Protein AF-0000000087425318 (afdb_homodimer)

Structure (mmCIF, N/CA/C/O backbone):
data_AF-0000000087425318-model_v1
#
loop_
_entity.id
_entity.type
_entity.pdbx_description
1 polymer 'Putative pterin-4-alpha-carbinolamine dehydratase'
#
loop_
_atom_site.group_PDB
_atom_site.id
_atom_site.type_symbol
_atom_site.label_atom_id
_atom_site.label_alt_id
_atom_site.label_comp_id
_atom_site.label_asym_id
_atom_site.label_entity_id
_atom_site.label_seq_id
_atom_site.pdbx_PDB_ins_code
_atom_site.Cartn_x
_atom_site.Cartn_y
_atom_site.Cartn_z
_atom_site.occupancy
_atom_site.B_iso_or_equiv
_atom_site.auth_seq_id
_atom_site.auth_comp_id
_atom_site.auth_asym_id
_atom_site.auth_atom_id
_atom_site.pdbx_PDB_model_num
ATOM 1 N N . MET A 1 1 ? -13.461 -24.688 -6.359 1 80.75 1 MET A N 1
ATOM 2 C CA . MET A 1 1 ? -12.664 -25.266 -5.273 1 80.75 1 MET A CA 1
ATOM 3 C C . MET A 1 1 ? -11.398 -24.453 -5.035 1 80.75 1 MET A C 1
ATOM 5 O O . MET A 1 1 ? -10.875 -23.828 -5.961 1 80.75 1 MET A O 1
ATOM 9 N N . ALA A 1 2 ? -10.836 -24.391 -3.779 1 88.94 2 ALA A N 1
ATOM 10 C CA . ALA A 1 2 ? -9.578 -23.703 -3.508 1 88.94 2 ALA A CA 1
ATOM 11 C C . ALA A 1 2 ? -8.406 -24.406 -4.188 1 88.94 2 ALA A C 1
ATOM 13 O O . ALA A 1 2 ? -8.375 -25.625 -4.273 1 88.94 2 ALA A O 1
ATOM 14 N N . PRO A 1 3 ? -7.441 -23.594 -4.715 1 95.69 3 PRO A N 1
ATOM 15 C CA . PRO A 1 3 ? -6.277 -24.219 -5.348 1 95.69 3 PRO A CA 1
ATOM 16 C C . PRO A 1 3 ? -5.457 -25.062 -4.375 1 95.69 3 PRO A C 1
ATOM 18 O O . PRO A 1 3 ? -5.465 -24.797 -3.17 1 95.69 3 PRO A O 1
ATOM 21 N N . GLU A 1 4 ? -4.801 -25.969 -4.855 1 97.25 4 GLU A N 1
ATOM 22 C CA . GLU A 1 4 ? -4.008 -26.891 -4.035 1 97.25 4 GLU A CA 1
ATOM 23 C C . GLU A 1 4 ? -2.729 -26.219 -3.543 1 97.25 4 GLU A C 1
ATOM 25 O O . GLU A 1 4 ? -2.08 -25.484 -4.285 1 97.25 4 GLU A O 1
ATOM 30 N N . LEU A 1 5 ? -2.369 -26.656 -2.328 1 98.44 5 LEU A N 1
ATOM 31 C CA . LEU A 1 5 ? -1.115 -26.188 -1.745 1 98.44 5 LEU A CA 1
ATOM 32 C C . LEU A 1 5 ? 0.079 -26.859 -2.422 1 98.44 5 LEU A C 1
ATOM 34 O O . LEU A 1 5 ? 0.033 -28.047 -2.742 1 98.44 5 LEU A O 1
ATOM 38 N N . LEU A 1 6 ? 1.022 -26.094 -2.588 1 98.5 6 LEU A N 1
ATOM 39 C CA . LEU A 1 6 ? 2.287 -26.641 -3.064 1 98.5 6 LEU A CA 1
ATOM 40 C C . LEU A 1 6 ? 3.059 -27.297 -1.927 1 98.5 6 LEU A C 1
ATOM 42 O O . LEU A 1 6 ? 2.949 -26.875 -0.772 1 98.5 6 LEU A O 1
ATOM 46 N N . SER A 1 7 ? 3.828 -28.281 -2.252 1 98.19 7 SER A N 1
ATOM 47 C CA . SER A 1 7 ? 4.758 -28.875 -1.291 1 98.19 7 SER A CA 1
ATOM 48 C C . SER A 1 7 ? 5.98 -27.984 -1.096 1 98.19 7 SER A C 1
ATOM 50 O O . SER A 1 7 ? 6.223 -27.062 -1.886 1 98.19 7 SER A O 1
ATOM 52 N N . GLU A 1 8 ? 6.676 -28.297 -0.006 1 97.94 8 GLU A N 1
ATOM 53 C CA . GLU A 1 8 ? 7.902 -27.547 0.238 1 97.94 8 GLU A CA 1
ATOM 54 C C . GLU A 1 8 ? 8.867 -27.672 -0.938 1 97.94 8 GLU A C 1
ATOM 56 O O . GLU A 1 8 ? 9.516 -26.688 -1.321 1 97.94 8 GLU A O 1
ATOM 61 N N . GLU A 1 9 ? 8.969 -28.797 -1.485 1 98.31 9 GLU A N 1
ATOM 62 C CA . GLU A 1 9 ? 9.852 -29.031 -2.629 1 98.31 9 GLU A CA 1
ATOM 63 C C . GLU A 1 9 ? 9.406 -28.219 -3.84 1 98.31 9 GLU A C 1
ATOM 65 O O . GLU A 1 9 ? 10.227 -27.609 -4.531 1 98.31 9 GLU A O 1
ATOM 70 N N . GLU A 1 10 ? 8.102 -28.219 -4.102 1 98.38 10 GLU A N 1
ATOM 71 C CA . GLU A 1 10 ? 7.547 -27.438 -5.211 1 98.38 10 GLU A CA 1
ATOM 72 C C . GLU A 1 10 ? 7.797 -25.953 -5.016 1 98.38 10 GLU A C 1
ATOM 74 O O . GLU A 1 10 ? 8.109 -25.234 -5.973 1 98.38 10 GLU A O 1
ATOM 79 N N . ILE A 1 11 ? 7.633 -25.469 -3.83 1 98.56 11 ILE A N 1
ATOM 80 C CA . ILE A 1 11 ? 7.848 -24.062 -3.506 1 98.56 11 ILE A CA 1
ATOM 81 C C . ILE A 1 11 ? 9.297 -23.688 -3.803 1 98.56 11 ILE A C 1
ATOM 83 O O . ILE A 1 11 ? 9.555 -22.672 -4.449 1 98.56 11 ILE A O 1
ATOM 87 N N . GLU A 1 12 ? 10.18 -24.5 -3.318 1 98 12 GLU A N 1
ATOM 88 C CA . GLU A 1 12 ? 11.602 -24.25 -3.535 1 98 12 GLU A CA 1
ATOM 89 C C . GLU A 1 12 ? 11.93 -24.188 -5.023 1 98 12 GLU A C 1
ATOM 91 O O . GLU A 1 12 ? 12.688 -23.328 -5.469 1 98 12 GLU A O 1
ATOM 96 N N . GLU A 1 13 ? 11.414 -25.078 -5.742 1 98.06 13 GLU A N 1
ATOM 97 C CA . GLU A 1 13 ? 11.641 -25.125 -7.184 1 98.06 13 GLU A CA 1
ATOM 98 C C . GLU A 1 13 ? 11.094 -23.875 -7.859 1 98.06 13 GLU A C 1
ATOM 100 O O . GLU A 1 13 ? 11.758 -23.266 -8.703 1 98.06 13 GLU A O 1
ATOM 105 N N . ARG A 1 14 ? 9.875 -23.484 -7.5 1 98.19 14 ARG A N 1
ATOM 106 C CA . ARG A 1 14 ? 9.227 -22.328 -8.117 1 98.19 14 ARG A CA 1
ATOM 107 C C . ARG A 1 14 ? 9.945 -21.031 -7.762 1 98.19 14 ARG A C 1
ATOM 109 O O . ARG A 1 14 ? 9.984 -20.094 -8.562 1 98.19 14 ARG A O 1
ATOM 116 N N . LEU A 1 15 ? 10.492 -21.016 -6.543 1 98.25 15 LEU A N 1
ATOM 117 C CA . LEU A 1 15 ? 11.211 -19.828 -6.094 1 98.25 15 LEU A CA 1
ATOM 118 C C . LEU A 1 15 ? 12.414 -19.531 -6.996 1 98.25 15 LEU A C 1
ATOM 120 O O . LEU A 1 15 ? 12.789 -18.375 -7.184 1 98.25 15 LEU A O 1
ATOM 124 N N . GLU A 1 16 ? 12.906 -20.547 -7.562 1 97.31 16 GLU A N 1
ATOM 125 C CA . GLU A 1 16 ? 14.055 -20.406 -8.453 1 97.31 16 GLU A CA 1
ATOM 126 C C . GLU A 1 16 ? 13.664 -19.734 -9.758 1 97.31 16 GLU A C 1
ATOM 128 O O . GLU A 1 16 ? 14.523 -19.219 -10.484 1 97.31 16 GLU A O 1
ATOM 133 N N . GLU A 1 17 ? 12.422 -19.688 -10.031 1 96.44 17 GLU A N 1
ATOM 134 C CA . GLU A 1 17 ? 11.93 -19.188 -11.312 1 96.44 17 GLU A CA 1
ATOM 135 C C . GLU A 1 17 ? 11.586 -17.703 -11.227 1 96.44 17 GLU A C 1
ATOM 137 O O . GLU A 1 17 ? 11.32 -17.062 -12.25 1 96.44 17 GLU A O 1
ATOM 142 N N . ILE A 1 18 ? 11.492 -17.156 -10.047 1 97 18 ILE A N 1
ATOM 143 C CA . ILE A 1 18 ? 11.133 -15.75 -9.867 1 97 18 ILE A CA 1
ATOM 144 C C . ILE A 1 18 ? 12.273 -15.016 -9.164 1 97 18 ILE A C 1
ATOM 146 O O . ILE A 1 18 ? 12.969 -15.594 -8.32 1 97 18 ILE A O 1
ATOM 150 N N . GLU A 1 19 ? 12.398 -13.789 -9.508 1 93 19 GLU A N 1
ATOM 151 C CA . GLU A 1 19 ? 13.562 -13.047 -9.039 1 93 19 GLU A CA 1
ATOM 152 C C . GLU A 1 19 ? 13.242 -12.234 -7.785 1 93 19 GLU A C 1
ATOM 154 O O . GLU A 1 19 ? 12.188 -11.594 -7.707 1 93 19 GLU A O 1
ATOM 159 N N . ASP A 1 20 ? 14.109 -12.32 -6.754 1 97.94 20 ASP A N 1
ATOM 160 C CA . ASP A 1 20 ? 14.18 -11.406 -5.617 1 97.94 20 ASP A CA 1
ATOM 161 C C . ASP A 1 20 ? 12.984 -11.602 -4.684 1 97.94 20 ASP A C 1
ATOM 163 O O . ASP A 1 20 ? 12.633 -10.695 -3.924 1 97.94 20 ASP A O 1
ATOM 167 N N . TRP A 1 21 ? 12.266 -12.695 -4.836 1 98.81 21 TRP A N 1
ATOM 168 C CA . TRP A 1 21 ? 11.234 -13.086 -3.877 1 98.81 21 TRP A CA 1
ATOM 169 C C . TRP A 1 21 ? 11.812 -14.008 -2.807 1 98.81 21 TRP A C 1
ATOM 171 O O . TRP A 1 21 ? 12.68 -14.836 -3.092 1 98.81 21 TRP A O 1
ATOM 181 N N . GLU A 1 22 ? 11.312 -13.891 -1.662 1 98.69 22 GLU A N 1
ATOM 182 C CA . GLU A 1 22 ? 11.719 -14.742 -0.546 1 98.69 22 GLU A CA 1
ATOM 183 C C . GLU A 1 22 ? 10.523 -15.453 0.067 1 98.69 22 GLU A C 1
ATOM 185 O O . GLU A 1 22 ? 9.445 -14.875 0.194 1 98.69 22 GLU A O 1
ATOM 190 N N . TRP A 1 23 ? 10.75 -16.688 0.453 1 98.75 23 TRP A N 1
ATOM 191 C CA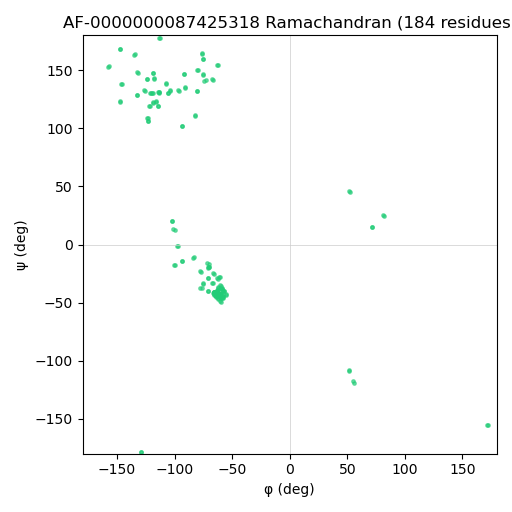 . TRP A 1 23 ? 9.734 -17.453 1.164 1 98.75 23 TRP A CA 1
ATOM 192 C C . TRP A 1 23 ? 9.734 -17.109 2.65 1 98.75 23 TRP A C 1
ATOM 194 O O . TRP A 1 23 ? 10.703 -17.406 3.361 1 98.75 23 TRP A O 1
ATOM 204 N N . VAL A 1 24 ? 8.742 -16.469 3.117 1 98.25 24 VAL A N 1
ATOM 205 C CA . VAL A 1 24 ? 8.586 -16.062 4.508 1 98.25 24 VAL A CA 1
ATOM 206 C C . VAL A 1 24 ? 7.289 -16.625 5.078 1 98.25 24 VAL A C 1
ATOM 208 O O . VAL A 1 24 ? 6.199 -16.203 4.691 1 98.25 24 VAL A O 1
ATOM 211 N N . ASP A 1 25 ? 7.395 -17.578 5.957 1 96.25 25 ASP A N 1
ATOM 212 C CA . ASP A 1 25 ? 6.227 -18.25 6.523 1 96.25 25 ASP A CA 1
ATOM 213 C C . ASP A 1 25 ? 5.336 -18.828 5.43 1 96.25 25 ASP A C 1
ATOM 215 O O . ASP A 1 25 ? 5.785 -19.656 4.633 1 96.25 25 ASP A O 1
ATOM 219 N N . ASP A 1 26 ? 4.102 -18.375 5.312 1 97.12 26 ASP A N 1
ATOM 220 C CA . ASP A 1 26 ? 3.168 -18.953 4.348 1 97.12 26 ASP A CA 1
ATOM 221 C C . ASP A 1 26 ? 3.029 -18.047 3.119 1 97.12 26 ASP A C 1
ATOM 223 O O . ASP A 1 26 ? 2.066 -18.172 2.359 1 97.12 26 ASP A O 1
ATOM 227 N N . SER A 1 27 ? 4 -17.156 2.893 1 98.88 27 SER A N 1
ATOM 228 C CA . SER A 1 27 ? 3.924 -16.219 1.776 1 98.88 27 SER A CA 1
ATOM 229 C C . SER A 1 27 ? 5.25 -16.141 1.027 1 98.88 27 SER A C 1
ATOM 231 O O . SER A 1 27 ? 6.27 -16.641 1.508 1 98.88 27 SER A O 1
ATOM 233 N N . ILE A 1 28 ? 5.18 -15.602 -0.138 1 98.94 28 ILE A N 1
ATOM 234 C CA . ILE A 1 28 ? 6.379 -15.07 -0.776 1 98.94 28 ILE A CA 1
ATOM 235 C C . ILE A 1 28 ? 6.328 -13.547 -0.773 1 98.94 28 ILE A C 1
ATOM 237 O O . ILE A 1 28 ? 5.262 -12.953 -0.947 1 98.94 28 ILE A O 1
ATOM 241 N N . GLU A 1 29 ? 7.488 -12.961 -0.497 1 98.94 29 GLU A N 1
ATOM 242 C CA . GLU A 1 29 ? 7.539 -11.516 -0.299 1 98.94 29 GLU A CA 1
ATOM 243 C C . GLU A 1 29 ? 8.68 -10.891 -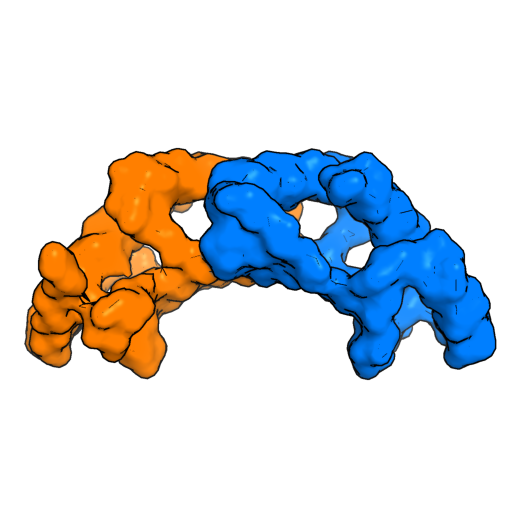1.093 1 98.94 29 GLU A C 1
ATOM 245 O O . GLU A 1 29 ? 9.711 -11.531 -1.324 1 98.94 29 GLU A O 1
ATOM 250 N N . ARG A 1 30 ? 8.508 -9.703 -1.529 1 98.88 30 ARG A N 1
ATOM 251 C CA . ARG A 1 30 ? 9.5 -8.938 -2.275 1 98.88 30 ARG A CA 1
ATOM 252 C C . ARG A 1 30 ? 9.406 -7.453 -1.953 1 98.88 30 ARG A C 1
ATOM 254 O O . ARG A 1 30 ? 8.305 -6.918 -1.799 1 98.88 30 ARG A O 1
ATOM 261 N N . SER A 1 31 ? 10.523 -6.84 -1.801 1 98.88 31 SER A N 1
ATOM 262 C CA . SER A 1 31 ? 10.617 -5.395 -1.619 1 98.88 31 SER A CA 1
ATOM 263 C C . SER A 1 31 ? 11.336 -4.734 -2.795 1 98.88 31 SER A C 1
ATOM 265 O O . SER A 1 31 ? 12.352 -5.238 -3.266 1 98.88 31 SER A O 1
ATOM 267 N N . ILE A 1 32 ? 10.773 -3.705 -3.324 1 98.81 32 ILE A N 1
ATOM 268 C CA . ILE A 1 32 ? 11.336 -2.996 -4.469 1 98.81 32 ILE A CA 1
ATOM 269 C C . ILE A 1 32 ? 11.469 -1.51 -4.141 1 98.81 32 ILE A C 1
ATOM 271 O O . ILE A 1 32 ? 10.531 -0.901 -3.613 1 98.81 32 ILE A O 1
ATOM 275 N N . GLU A 1 33 ? 12.609 -0.924 -4.43 1 98.81 33 GLU A N 1
ATOM 276 C CA . GLU A 1 33 ? 12.852 0.507 -4.281 1 98.81 33 GLU A CA 1
ATOM 277 C C . GLU A 1 33 ? 12.828 1.213 -5.633 1 98.81 33 GLU A C 1
ATOM 279 O O . GLU A 1 33 ? 13.469 0.761 -6.586 1 98.81 33 GLU A O 1
ATOM 284 N N . PHE A 1 34 ? 12.094 2.338 -5.68 1 98.88 34 PHE A N 1
ATOM 285 C CA . PHE A 1 34 ? 11.953 3.105 -6.91 1 98.88 34 PHE A CA 1
ATOM 286 C C . PHE A 1 34 ? 12.633 4.465 -6.781 1 98.88 34 PHE A C 1
ATOM 288 O O . PHE A 1 34 ? 13.211 4.781 -5.738 1 98.88 34 PHE A O 1
ATOM 295 N N . GLU A 1 35 ? 12.617 5.211 -7.805 1 98.56 35 GLU A N 1
ATOM 296 C CA . GLU A 1 35 ? 13.305 6.504 -7.824 1 98.56 35 GLU A CA 1
ATOM 297 C C . GLU A 1 35 ? 12.531 7.547 -7.027 1 98.56 35 GLU A C 1
ATOM 299 O O . GLU A 1 35 ? 13.125 8.453 -6.441 1 98.56 35 GLU A O 1
ATOM 304 N N . SER A 1 36 ? 11.172 7.398 -7.074 1 98.69 36 SER A N 1
ATOM 305 C CA . SER A 1 36 ? 10.328 8.383 -6.414 1 98.69 36 SER A CA 1
ATOM 306 C C . SER A 1 36 ? 9.047 7.746 -5.875 1 98.69 36 SER A C 1
ATOM 308 O O . SER A 1 36 ? 8.742 6.598 -6.199 1 98.69 36 SER A O 1
ATOM 310 N N . PHE A 1 37 ? 8.391 8.531 -5.078 1 98.81 37 PHE A N 1
ATOM 311 C CA . PHE A 1 37 ? 7.09 8.109 -4.574 1 98.81 37 PHE A CA 1
ATOM 312 C C . PHE A 1 37 ? 6.129 7.828 -5.727 1 98.81 37 PHE A C 1
ATOM 314 O O . PHE A 1 37 ? 5.461 6.793 -5.746 1 98.81 37 PHE A O 1
ATOM 321 N N . MET A 1 38 ? 6.094 8.703 -6.691 1 98.81 38 MET A N 1
ATOM 322 C CA . MET A 1 38 ? 5.137 8.555 -7.781 1 98.81 38 MET A CA 1
ATOM 323 C C . MET A 1 38 ? 5.516 7.379 -8.68 1 98.81 38 MET A C 1
ATOM 325 O O . MET A 1 38 ? 4.641 6.711 -9.234 1 98.81 38 MET A O 1
ATOM 329 N N . ASP A 1 39 ? 6.793 7.055 -8.781 1 98.81 39 ASP A N 1
ATOM 330 C CA . ASP A 1 39 ? 7.195 5.859 -9.508 1 98.81 39 ASP A CA 1
ATOM 331 C C . ASP A 1 39 ? 6.695 4.594 -8.812 1 98.81 39 ASP A C 1
ATOM 333 O O . ASP A 1 39 ? 6.312 3.627 -9.469 1 98.81 39 ASP A O 1
ATOM 337 N N . ALA A 1 40 ? 6.785 4.574 -7.488 1 98.88 40 ALA A N 1
ATOM 338 C CA . ALA A 1 40 ? 6.258 3.447 -6.723 1 98.88 40 ALA A CA 1
ATOM 339 C C . ALA A 1 40 ? 4.754 3.293 -6.941 1 98.88 40 ALA A C 1
ATOM 341 O O . ALA A 1 40 ? 4.266 2.184 -7.164 1 98.88 40 ALA A O 1
ATOM 342 N N . ILE A 1 41 ? 4.051 4.445 -6.938 1 98.94 41 ILE A N 1
ATOM 343 C CA . ILE A 1 41 ? 2.605 4.434 -7.141 1 98.94 41 ILE A CA 1
ATOM 344 C C . ILE A 1 41 ? 2.285 3.926 -8.547 1 98.94 41 ILE A C 1
ATOM 346 O O . ILE A 1 41 ? 1.353 3.139 -8.734 1 98.94 41 ILE A O 1
ATOM 350 N N . ASP A 1 42 ? 3.051 4.348 -9.5 1 98.81 42 ASP A N 1
ATOM 351 C CA . ASP A 1 42 ? 2.854 3.885 -10.867 1 98.81 42 ASP A CA 1
ATOM 352 C C . ASP A 1 42 ? 3.037 2.371 -10.969 1 98.81 42 ASP A C 1
ATOM 354 O O . ASP A 1 42 ? 2.289 1.695 -11.68 1 98.81 42 ASP A O 1
ATOM 358 N N . PHE A 1 43 ? 4.035 1.863 -10.305 1 98.88 43 PHE A N 1
ATOM 359 C CA . PHE A 1 43 ? 4.27 0.425 -10.266 1 98.88 43 PHE A CA 1
ATOM 360 C C . PHE A 1 43 ? 3.074 -0.302 -9.664 1 98.88 43 PHE A C 1
ATOM 362 O O . PHE A 1 43 ? 2.613 -1.307 -10.211 1 98.88 43 PHE A O 1
ATOM 369 N N . ILE A 1 44 ? 2.564 0.214 -8.547 1 98.94 44 ILE A N 1
ATOM 370 C CA . ILE A 1 44 ? 1.419 -0.393 -7.883 1 98.94 44 ILE A CA 1
ATOM 371 C C . ILE A 1 44 ? 0.233 -0.449 -8.844 1 98.94 44 ILE A C 1
ATOM 373 O O . ILE A 1 44 ? -0.457 -1.468 -8.93 1 98.94 44 ILE A O 1
ATOM 377 N N . ASN A 1 45 ? 0.048 0.614 -9.633 1 98.75 45 ASN A N 1
ATOM 378 C CA . ASN A 1 45 ? -1.029 0.639 -10.609 1 98.75 45 ASN A CA 1
ATOM 379 C C . ASN A 1 45 ? -0.856 -0.456 -11.664 1 98.75 45 ASN A C 1
ATOM 381 O O . ASN A 1 45 ? -1.822 -1.126 -12.031 1 98.75 45 ASN A O 1
ATOM 385 N N . ARG A 1 46 ? 0.331 -0.581 -12.117 1 98.69 46 ARG A N 1
ATOM 386 C CA . ARG A 1 46 ? 0.58 -1.569 -13.164 1 98.69 46 ARG A CA 1
ATOM 387 C C . ARG A 1 46 ? 0.36 -2.984 -12.641 1 98.69 46 ARG A C 1
ATOM 389 O O . ARG A 1 46 ? -0.273 -3.807 -13.305 1 98.69 46 ARG A O 1
ATOM 396 N N . ILE A 1 47 ? 0.806 -3.254 -11.414 1 98.81 47 ILE A N 1
ATOM 397 C CA . ILE A 1 47 ? 0.675 -4.629 -10.945 1 98.81 47 ILE A CA 1
ATOM 398 C C . ILE A 1 47 ? -0.766 -4.898 -10.523 1 98.81 47 ILE A C 1
ATOM 400 O O . ILE A 1 47 ? -1.2 -6.051 -10.469 1 98.81 47 ILE A O 1
ATOM 404 N N . ALA A 1 48 ? -1.5 -3.859 -10.172 1 98.81 48 ALA A N 1
ATOM 405 C CA . ALA A 1 48 ? -2.91 -4.016 -9.828 1 98.81 48 ALA A CA 1
ATOM 406 C C . ALA A 1 48 ? -3.695 -4.625 -10.984 1 98.81 48 ALA A C 1
ATOM 408 O O . ALA A 1 48 ? -4.594 -5.445 -10.773 1 98.81 48 ALA A O 1
ATOM 409 N N . ASN A 1 49 ? -3.348 -4.238 -12.164 1 98.12 49 ASN A N 1
ATOM 410 C CA . ASN A 1 49 ? -3.998 -4.793 -13.344 1 98.12 49 ASN A CA 1
ATOM 411 C C . ASN A 1 49 ? -3.727 -6.289 -13.484 1 98.12 49 ASN A C 1
ATOM 413 O O . ASN A 1 49 ? -4.633 -7.062 -13.797 1 98.12 49 ASN A O 1
ATOM 417 N N . HIS A 1 50 ? -2.539 -6.684 -13.273 1 98.62 50 HIS A N 1
ATOM 418 C CA . HIS A 1 50 ? -2.197 -8.102 -13.305 1 98.62 50 HIS A CA 1
ATOM 419 C C . HIS A 1 50 ? -2.945 -8.875 -12.219 1 98.62 50 HIS A C 1
ATOM 421 O O . HIS A 1 50 ? -3.436 -9.977 -12.461 1 98.62 50 HIS A O 1
ATOM 427 N N . ALA A 1 51 ? -2.988 -8.281 -11.031 1 98.81 51 ALA A N 1
ATOM 428 C CA . ALA A 1 51 ? -3.66 -8.906 -9.898 1 98.81 51 ALA A CA 1
ATOM 429 C C . ALA A 1 51 ? -5.141 -9.133 -10.195 1 98.81 51 ALA A C 1
ATOM 431 O O . ALA A 1 51 ? -5.672 -10.219 -9.938 1 98.81 51 ALA A O 1
ATOM 432 N N . GLU A 1 52 ? -5.754 -8.086 -10.766 1 98.31 52 GLU A N 1
ATOM 433 C CA . GLU A 1 52 ? -7.172 -8.164 -11.102 1 98.31 52 GLU A CA 1
ATOM 434 C C . GLU A 1 52 ? -7.434 -9.219 -12.164 1 98.31 52 GLU A C 1
ATOM 436 O O . GLU A 1 52 ? -8.359 -10.023 -12.039 1 98.31 52 GLU A O 1
ATOM 441 N N . GLU A 1 53 ? -6.609 -9.211 -13.141 1 97.69 53 GLU A N 1
ATOM 442 C CA . GLU A 1 53 ? -6.754 -10.18 -14.219 1 97.69 53 GLU A CA 1
ATOM 443 C C . GLU A 1 53 ? -6.594 -11.609 -13.711 1 97.69 53 GLU A C 1
ATOM 445 O O . GLU A 1 53 ? -7.289 -12.523 -14.164 1 97.69 53 GLU A O 1
ATOM 450 N N . ALA A 1 54 ? -5.738 -11.797 -12.797 1 97.69 54 ALA A N 1
ATOM 451 C CA . ALA A 1 54 ? -5.441 -13.117 -12.25 1 97.69 54 ALA A CA 1
ATOM 452 C C . ALA A 1 54 ? -6.438 -13.5 -11.164 1 97.69 54 ALA A C 1
ATOM 454 O O . ALA A 1 54 ? -6.445 -14.641 -10.695 1 97.69 54 ALA A O 1
ATOM 455 N N . ASP A 1 55 ? -7.227 -12.523 -10.742 1 97.38 55 ASP A N 1
ATOM 456 C CA . ASP A 1 55 ? -8.094 -12.68 -9.578 1 97.38 55 ASP A CA 1
ATOM 457 C C . ASP A 1 55 ? -7.316 -13.203 -8.375 1 97.38 55 ASP A C 1
ATOM 459 O O . ASP A 1 55 ? -7.711 -14.195 -7.754 1 97.38 55 ASP A O 1
ATOM 463 N N . HIS A 1 56 ? -6.25 -12.672 -8.125 1 98.56 56 HIS A N 1
ATOM 464 C CA . HIS A 1 56 ? -5.316 -12.898 -7.027 1 98.56 56 HIS A CA 1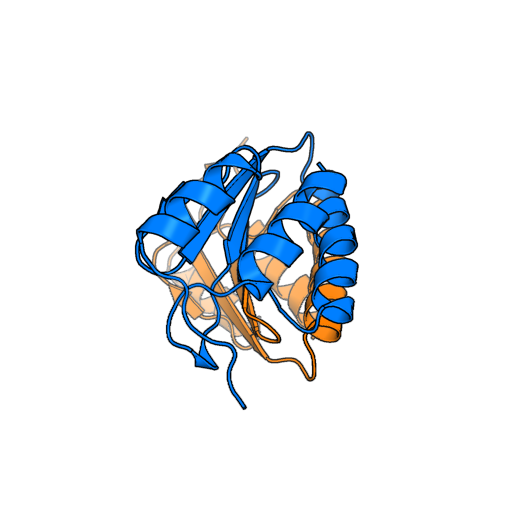
ATOM 465 C C . HIS A 1 56 ? -4.59 -11.617 -6.641 1 98.56 56 HIS A C 1
ATOM 467 O O . HIS A 1 56 ? -3.98 -10.961 -7.492 1 98.56 56 HIS A O 1
ATOM 473 N N . HIS A 1 57 ? -4.734 -11.258 -5.387 1 98.75 57 HIS A N 1
ATOM 474 C CA . HIS A 1 57 ? -4.34 -9.906 -5.008 1 98.75 57 HIS A CA 1
ATOM 475 C C . HIS A 1 57 ? -3.248 -9.93 -3.939 1 98.75 57 HIS A C 1
ATOM 477 O O . HIS A 1 57 ? -3.389 -10.602 -2.92 1 98.75 57 HIS A O 1
ATOM 483 N N . PRO A 1 58 ? -2.221 -9.195 -4.176 1 98.88 58 PRO A N 1
ATOM 484 C CA . PRO A 1 58 ? -1.156 -9.094 -3.174 1 98.88 58 PRO A CA 1
ATOM 485 C C . PRO A 1 58 ? -1.542 -8.211 -1.99 1 98.88 58 PRO A C 1
ATOM 487 O O . PRO A 1 58 ? -2.508 -7.449 -2.074 1 98.88 58 PRO A O 1
ATOM 490 N N . GLU A 1 59 ? -0.874 -8.375 -0.876 1 98.81 59 GLU A N 1
ATOM 491 C CA . GLU A 1 59 ? -0.752 -7.301 0.108 1 98.81 59 GLU A CA 1
ATOM 492 C C . GLU A 1 59 ? 0.336 -6.309 -0.29 1 98.81 59 GLU A C 1
ATOM 494 O O . GLU A 1 59 ? 1.434 -6.707 -0.687 1 98.81 59 GLU A O 1
ATOM 499 N N . ILE A 1 60 ? 0.036 -5.055 -0.237 1 98.94 60 ILE A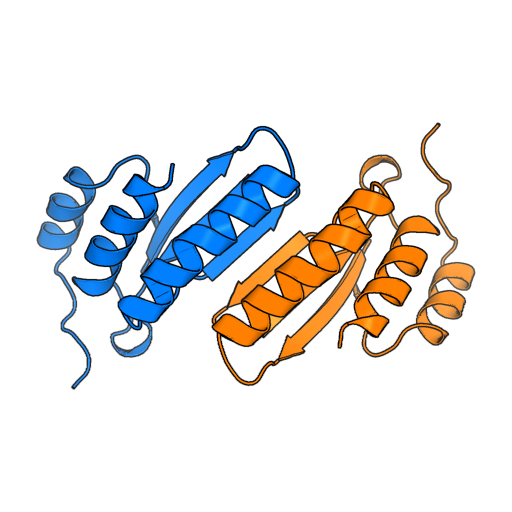 N 1
ATOM 500 C CA . ILE A 1 60 ? 0.943 -4.016 -0.709 1 98.94 60 ILE A CA 1
ATOM 501 C C . ILE A 1 60 ? 1.254 -3.047 0.429 1 98.94 60 ILE A C 1
ATOM 503 O O . ILE A 1 60 ? 0.343 -2.467 1.025 1 98.94 60 ILE A O 1
ATOM 507 N N . PHE A 1 61 ? 2.459 -2.934 0.788 1 98.94 61 PHE A N 1
ATOM 508 C CA . PHE A 1 61 ? 2.924 -1.937 1.746 1 98.94 61 PHE A CA 1
ATOM 509 C C . PHE A 1 61 ? 3.863 -0.94 1.077 1 98.94 61 PHE A C 1
ATOM 511 O O . PHE A 1 61 ? 4.883 -1.329 0.503 1 98.94 61 PHE A O 1
ATOM 518 N N . ASN A 1 62 ? 3.438 0.277 1.107 1 98.94 62 ASN A N 1
ATOM 519 C CA . ASN A 1 62 ? 4.199 1.33 0.443 1 98.94 62 ASN A CA 1
ATOM 520 C C . ASN A 1 62 ? 4.66 2.396 1.432 1 98.94 62 ASN A C 1
ATOM 522 O O . ASN A 1 62 ? 3.844 2.977 2.152 1 98.94 62 ASN A O 1
ATOM 526 N N . VAL A 1 63 ? 5.949 2.637 1.528 1 98.56 63 VAL A N 1
ATOM 527 C CA . VAL A 1 63 ? 6.57 3.736 2.26 1 98.56 63 VAL A CA 1
ATOM 528 C C . VAL A 1 63 ? 7.445 4.555 1.314 1 98.56 63 VAL A C 1
ATOM 530 O O . VAL A 1 63 ? 8.531 4.113 0.927 1 98.56 63 VAL A O 1
ATOM 533 N N . TYR A 1 64 ? 6.961 5.676 1 1 97.94 64 TYR A N 1
ATOM 534 C CA . TYR A 1 64 ? 7.598 6.566 0.036 1 97.94 64 TYR A CA 1
ATOM 535 C C . TYR A 1 64 ? 7.914 5.828 -1.26 1 97.94 64 TYR A C 1
ATOM 537 O O . TYR A 1 64 ? 7.008 5.453 -2.006 1 97.94 64 TYR A O 1
ATOM 545 N N . ASN A 1 65 ? 9.172 5.578 -1.514 1 98.81 65 ASN A N 1
ATOM 546 C CA . ASN A 1 65 ? 9.523 5.023 -2.818 1 98.81 65 ASN A CA 1
ATOM 547 C C . ASN A 1 65 ? 9.742 3.516 -2.744 1 98.81 65 ASN A C 1
ATOM 549 O O . ASN A 1 65 ? 10.32 2.924 -3.66 1 98.81 65 ASN A O 1
ATOM 553 N N . THR A 1 66 ? 9.328 2.891 -1.601 1 98.94 66 THR A N 1
ATOM 554 C CA . THR A 1 66 ? 9.523 1.457 -1.417 1 98.94 66 THR A CA 1
ATOM 555 C C . THR A 1 66 ? 8.18 0.728 -1.381 1 98.94 66 THR A C 1
ATOM 557 O O . THR A 1 66 ? 7.254 1.161 -0.697 1 98.94 66 THR A O 1
ATOM 560 N N . VAL A 1 67 ? 8.094 -0.358 -2.18 1 98.94 67 VAL A N 1
ATOM 561 C CA . VAL A 1 67 ? 6.902 -1.205 -2.193 1 98.94 67 VAL A CA 1
ATOM 562 C C . VAL A 1 67 ? 7.262 -2.607 -1.708 1 98.94 67 VAL A C 1
ATOM 564 O O . VAL A 1 67 ? 8.18 -3.238 -2.24 1 98.94 67 VAL A O 1
ATOM 567 N N . GLU A 1 68 ? 6.605 -3.027 -0.709 1 98.94 68 GLU A N 1
ATOM 568 C CA . GLU A 1 68 ? 6.699 -4.402 -0.232 1 98.94 68 GLU A CA 1
ATOM 569 C C . GLU A 1 68 ? 5.453 -5.203 -0.6 1 98.94 68 GLU A C 1
ATOM 571 O O . GLU A 1 68 ? 4.328 -4.746 -0.381 1 98.94 68 GLU A O 1
ATOM 576 N N . LEU A 1 69 ? 5.703 -6.359 -1.162 1 98.94 69 LEU A N 1
ATOM 577 C CA . LEU A 1 69 ? 4.617 -7.215 -1.62 1 98.94 69 LEU A CA 1
ATOM 578 C C . LEU A 1 69 ? 4.625 -8.547 -0.877 1 98.94 69 LEU A C 1
ATOM 580 O O . LEU A 1 69 ? 5.691 -9.102 -0.593 1 98.94 69 LEU A O 1
ATOM 584 N N . SER A 1 70 ? 3.48 -9.031 -0.601 1 98.94 70 SER A N 1
ATOM 585 C CA . SER A 1 70 ? 3.293 -10.375 -0.066 1 98.94 70 SER A CA 1
ATOM 586 C C . SER A 1 70 ? 2.197 -11.117 -0.821 1 98.94 70 SER A C 1
ATOM 588 O O . SER A 1 70 ? 1.125 -10.57 -1.077 1 98.94 70 SER A O 1
ATOM 590 N N . LEU A 1 71 ? 2.539 -12.32 -1.271 1 98.88 71 LEU A N 1
ATOM 591 C CA . LEU A 1 71 ? 1.588 -13.172 -1.979 1 98.88 71 LEU A CA 1
ATOM 592 C C . LEU A 1 71 ? 1.37 -14.484 -1.231 1 98.88 71 LEU A C 1
ATOM 594 O O . LEU A 1 71 ? 2.332 -15.133 -0.815 1 98.88 71 LEU A O 1
ATOM 598 N N . THR A 1 72 ? 0.214 -14.836 -1.024 1 98.81 72 THR A N 1
ATOM 599 C CA . THR A 1 72 ? -0.25 -16.109 -0.477 1 98.81 72 THR A CA 1
ATOM 600 C C . THR A 1 72 ? -1.695 -16.375 -0.886 1 98.81 72 THR A C 1
ATOM 602 O O . THR A 1 72 ? -2.436 -15.445 -1.217 1 98.81 72 THR A O 1
ATOM 605 N N . THR A 1 73 ? -2.109 -17.594 -0.963 1 98.31 73 THR A N 1
ATOM 606 C CA . THR A 1 73 ? -3.504 -17.953 -1.215 1 98.31 73 THR A CA 1
ATOM 607 C C . THR A 1 73 ? -4.246 -18.172 0.098 1 98.31 73 THR A C 1
ATOM 609 O O . THR A 1 73 ? -4.203 -19.281 0.659 1 98.31 73 THR A O 1
ATOM 612 N N . HIS A 1 74 ? -5.004 -17.219 0.504 1 95.56 74 HIS A N 1
ATOM 613 C CA . HIS A 1 74 ? -5.633 -17.219 1.819 1 95.56 74 HIS A CA 1
ATOM 614 C C . HIS A 1 74 ? -6.602 -18.391 1.962 1 95.56 74 HIS A C 1
ATOM 616 O O . HIS A 1 74 ? -6.629 -19.062 2.998 1 95.56 74 HIS A O 1
ATOM 622 N N . ASP A 1 75 ? -7.309 -18.656 0.855 1 95 75 ASP A N 1
ATOM 623 C CA . ASP A 1 75 ? -8.352 -19.672 0.93 1 95 75 ASP A CA 1
ATOM 624 C C . ASP A 1 75 ? -7.746 -21.078 1.061 1 95 75 ASP A C 1
ATOM 626 O O . ASP A 1 75 ? -8.43 -22.016 1.462 1 95 75 ASP A O 1
ATOM 630 N N . SER A 1 76 ? -6.484 -21.219 0.697 1 97.25 76 SER A N 1
ATOM 631 C CA . SER A 1 76 ? -5.805 -22.5 0.798 1 97.25 76 SER A CA 1
ATOM 632 C C . SER A 1 76 ? -4.926 -22.562 2.043 1 97.25 76 SER A C 1
ATOM 634 O O . SER A 1 76 ? -4.484 -23.641 2.441 1 97.25 76 SER A O 1
ATOM 636 N N . GLY A 1 77 ? -4.633 -21.391 2.609 1 96.69 77 GLY A N 1
ATOM 637 C CA . GLY A 1 77 ? -3.826 -21.328 3.818 1 96.69 77 GLY A CA 1
ATOM 638 C C . GLY A 1 77 ? -2.336 -21.422 3.547 1 96.69 77 GLY A C 1
ATO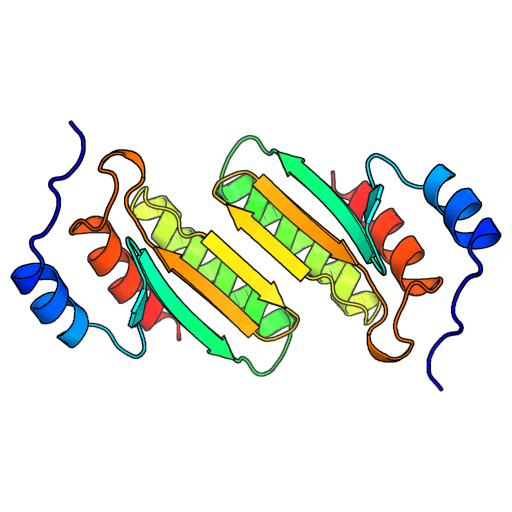M 639 O O . GLY A 1 77 ? -1.581 -21.938 4.375 1 96.69 77 GLY A O 1
ATOM 640 N N . GLY A 1 78 ? -1.939 -21.031 2.32 1 98.31 78 GLY A N 1
ATOM 641 C CA . GLY A 1 78 ? -0.535 -21.109 1.95 1 98.31 78 GLY A CA 1
ATOM 642 C C . GLY A 1 78 ? -0.29 -20.812 0.481 1 98.31 78 GLY A C 1
ATOM 643 O O . GLY A 1 78 ? -1.051 -20.078 -0.147 1 98.31 78 GLY A O 1
ATOM 644 N N . LEU A 1 79 ? 0.809 -21.359 0.017 1 98.81 79 LEU A N 1
ATOM 645 C CA . LEU A 1 79 ? 1.25 -21.016 -1.33 1 98.81 79 LEU A CA 1
ATOM 646 C C . LEU A 1 79 ? 0.676 -21.984 -2.355 1 98.81 79 LEU A C 1
ATOM 648 O O . LEU A 1 79 ? 0.683 -23.203 -2.139 1 98.81 79 LEU A O 1
ATOM 652 N N . THR A 1 80 ? 0.184 -21.484 -3.434 1 98.69 80 THR A N 1
ATOM 653 C CA . THR A 1 80 ? -0.299 -22.219 -4.594 1 98.69 80 THR A CA 1
ATOM 654 C C . THR A 1 80 ? 0.33 -21.688 -5.879 1 98.69 80 THR A C 1
ATOM 656 O O . THR A 1 80 ? 1.126 -20.75 -5.84 1 98.69 80 THR A O 1
ATOM 659 N N . HIS A 1 81 ? -0.067 -22.281 -7 1 98.25 81 HIS A N 1
ATOM 660 C CA . HIS A 1 81 ? 0.48 -21.844 -8.273 1 98.25 81 HIS A CA 1
ATOM 661 C C . HIS A 1 81 ? 0.108 -20.391 -8.555 1 98.25 81 HIS A C 1
ATOM 663 O O . HIS A 1 81 ? 0.863 -19.656 -9.211 1 98.25 81 HIS A O 1
ATOM 669 N N . LYS A 1 82 ? -1.016 -19.906 -8.047 1 98.56 82 LYS A N 1
ATOM 670 C CA . LYS A 1 82 ? -1.476 -18.547 -8.289 1 98.56 82 LYS A CA 1
ATOM 671 C C . LYS A 1 82 ? -0.458 -17.516 -7.781 1 98.56 82 LYS A C 1
ATOM 673 O O . LYS A 1 82 ? -0.27 -16.469 -8.391 1 98.56 82 LYS A O 1
ATOM 678 N N . ASP A 1 83 ? 0.155 -17.812 -6.691 1 98.81 83 ASP A N 1
ATOM 679 C CA . ASP A 1 83 ? 1.107 -16.891 -6.07 1 98.81 83 ASP A CA 1
ATOM 680 C C . ASP A 1 83 ? 2.344 -16.719 -6.945 1 98.81 83 ASP A C 1
ATOM 682 O O . ASP A 1 83 ? 2.779 -15.586 -7.184 1 98.81 83 ASP A O 1
ATOM 686 N N . PHE A 1 84 ? 2.797 -17.781 -7.473 1 98.81 84 PHE A N 1
ATOM 687 C CA . PHE A 1 84 ? 3.998 -17.719 -8.297 1 98.81 84 PHE A CA 1
ATOM 688 C C . PHE A 1 84 ? 3.68 -17.172 -9.68 1 98.81 84 PHE A C 1
ATOM 690 O O . PHE A 1 84 ? 4.492 -16.453 -10.266 1 98.81 84 PHE A O 1
ATOM 697 N N . ASP A 1 85 ? 2.508 -17.562 -10.172 1 98.5 85 ASP A N 1
ATOM 698 C CA . ASP A 1 85 ? 2.096 -17 -11.453 1 98.5 85 ASP A C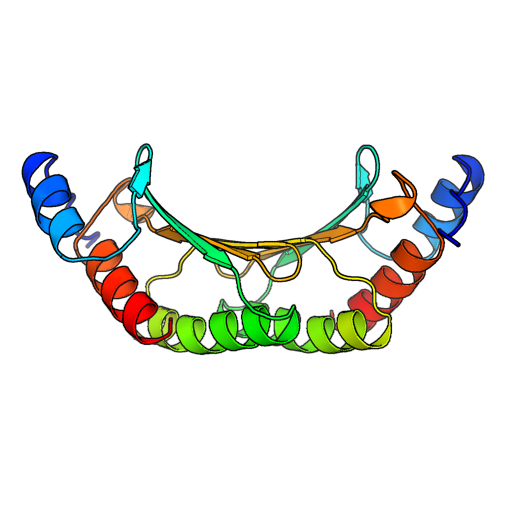A 1
ATOM 699 C C . ASP A 1 85 ? 1.998 -15.477 -11.383 1 98.5 85 ASP A C 1
ATOM 701 O O . ASP A 1 85 ? 2.475 -14.773 -12.273 1 98.5 85 ASP A O 1
ATOM 705 N N . LEU A 1 86 ? 1.43 -14.953 -10.305 1 98.75 86 LEU A N 1
ATOM 706 C CA . LEU A 1 86 ? 1.312 -13.508 -10.164 1 98.75 86 LEU A CA 1
ATOM 707 C C . LEU A 1 86 ? 2.678 -12.875 -9.914 1 98.75 86 LEU A C 1
ATOM 709 O O . LEU A 1 86 ? 2.973 -11.797 -10.445 1 98.75 86 LEU A O 1
ATOM 713 N N . ALA A 1 87 ? 3.484 -13.5 -9.133 1 98.88 87 ALA A N 1
ATOM 714 C CA . ALA A 1 87 ? 4.836 -13 -8.883 1 98.88 87 ALA A CA 1
ATOM 715 C C . ALA A 1 87 ? 5.602 -12.805 -10.188 1 98.88 87 ALA A C 1
ATOM 717 O O . ALA A 1 87 ? 6.289 -11.797 -10.367 1 98.88 87 ALA A O 1
ATOM 718 N N . ALA A 1 88 ? 5.449 -13.797 -11.062 1 98.56 88 ALA A N 1
ATOM 719 C CA . ALA A 1 88 ? 6.129 -13.711 -12.352 1 98.56 88 ALA A CA 1
ATOM 720 C C . ALA A 1 88 ? 5.625 -12.516 -13.164 1 98.56 88 ALA A C 1
ATOM 722 O O . ALA A 1 88 ? 6.41 -11.828 -13.82 1 98.56 88 ALA A O 1
ATOM 723 N N . LYS A 1 89 ? 4.379 -12.281 -13.125 1 98.25 89 LYS A N 1
ATOM 724 C CA . LYS A 1 89 ? 3.805 -11.133 -13.82 1 98.25 89 LYS A CA 1
ATOM 725 C C . LYS A 1 89 ? 4.285 -9.82 -13.203 1 98.25 89 LYS A C 1
ATOM 727 O O . LYS A 1 89 ? 4.559 -8.859 -13.922 1 98.25 89 LYS A O 1
ATOM 732 N N . ILE A 1 90 ? 4.332 -9.781 -11.859 1 98.62 90 ILE A N 1
ATOM 733 C CA . ILE A 1 90 ? 4.809 -8.594 -11.156 1 98.62 90 ILE A CA 1
ATOM 734 C C . ILE A 1 90 ? 6.258 -8.305 -11.555 1 98.62 90 ILE A C 1
ATOM 736 O O . ILE A 1 90 ? 6.629 -7.152 -11.773 1 98.62 90 ILE A O 1
ATOM 740 N N . ASP A 1 91 ? 7.012 -9.32 -11.789 1 98.12 91 ASP A N 1
ATOM 741 C CA . ASP A 1 91 ? 8.422 -9.164 -12.141 1 98.12 91 ASP A CA 1
ATOM 742 C C . ASP A 1 91 ? 8.578 -8.5 -13.5 1 98.12 91 ASP A C 1
ATOM 744 O O . ASP A 1 91 ? 9.586 -7.836 -13.766 1 98.12 91 ASP A O 1
ATOM 748 N N . LEU A 1 92 ? 7.602 -8.609 -14.352 1 96.75 92 LEU A N 1
ATOM 749 C CA . LEU A 1 92 ? 7.645 -7.992 -15.672 1 96.75 92 LEU A CA 1
ATOM 750 C C . LEU A 1 92 ? 7.543 -6.473 -15.562 1 96.75 92 LEU A C 1
ATOM 752 O O . LEU A 1 92 ? 7.855 -5.758 -16.516 1 96.75 92 LEU A O 1
ATOM 756 N N . GLU A 1 93 ? 7.051 -6.027 -14.445 1 97.69 93 GLU A N 1
ATOM 757 C CA . GLU A 1 93 ? 6.781 -4.602 -14.289 1 97.69 93 GLU A CA 1
ATOM 758 C C . GLU A 1 93 ? 7.922 -3.896 -13.562 1 97.69 93 GLU A C 1
ATOM 760 O O . GLU A 1 93 ? 7.844 -2.697 -13.281 1 97.69 93 GLU A O 1
ATOM 765 N N . VAL A 1 94 ? 8.977 -4.621 -13.148 1 95.69 94 VAL A N 1
ATOM 766 C CA . VAL A 1 94 ? 10.102 -4.043 -12.422 1 95.69 94 VAL A CA 1
ATOM 767 C C . VAL A 1 94 ? 11.219 -3.678 -13.398 1 95.69 94 VAL A C 1
ATOM 769 O O . VAL A 1 94 ? 11.492 -4.418 -14.344 1 95.69 94 VAL A O 1
ATOM 772 N N . MET B 1 1 ? 14.117 23.891 7.434 1 80.38 1 MET B N 1
ATOM 773 C CA . MET B 1 1 ? 14.062 23.359 8.789 1 80.38 1 MET B CA 1
ATOM 774 C C . MET B 1 1 ? 12.914 22.375 8.938 1 80.38 1 MET B C 1
ATOM 776 O O . MET B 1 1 ? 11.898 22.469 8.242 1 80.38 1 MET B O 1
ATOM 780 N N . ALA B 1 2 ? 13 21.328 9.844 1 88.62 2 ALA B N 1
ATOM 781 C CA . ALA B 1 2 ? 11.898 20.406 10.086 1 88.62 2 ALA B CA 1
ATOM 782 C C . ALA B 1 2 ? 10.727 21.109 10.758 1 88.62 2 ALA B C 1
ATOM 784 O O . ALA B 1 2 ? 10.914 22 11.594 1 88.62 2 ALA B O 1
ATOM 785 N N . PRO B 1 3 ? 9.477 20.719 10.367 1 95.56 3 PRO B N 1
ATOM 786 C CA . PRO B 1 3 ? 8.312 21.344 11 1 95.56 3 PRO B CA 1
ATOM 787 C C . PRO B 1 3 ? 8.234 21.062 12.5 1 95.56 3 PRO B C 1
ATOM 789 O O . PRO B 1 3 ? 8.75 20.031 12.961 1 95.56 3 PRO B O 1
ATOM 792 N N . GLU B 1 4 ? 7.637 21.875 13.188 1 97.25 4 GLU B N 1
ATOM 793 C CA . GLU B 1 4 ? 7.535 21.766 14.641 1 97.25 4 GLU B CA 1
ATOM 794 C C . GLU B 1 4 ? 6.531 20.688 15.039 1 97.25 4 GLU B C 1
ATOM 796 O O . GLU B 1 4 ? 5.469 20.562 14.422 1 97.25 4 GLU B O 1
ATOM 801 N N . LEU B 1 5 ? 6.887 20.047 16.156 1 98.44 5 LEU B N 1
ATOM 802 C CA . LEU B 1 5 ? 5.984 19.062 16.734 1 98.44 5 LEU B CA 1
ATOM 803 C C . LEU B 1 5 ? 4.785 19.734 17.391 1 98.44 5 LEU B C 1
ATOM 805 O O . LEU B 1 5 ? 4.926 20.781 18.031 1 98.44 5 LEU B O 1
ATOM 809 N N . LEU B 1 6 ? 3.744 19.125 17.219 1 98.5 6 LEU B N 1
ATOM 810 C CA . LEU B 1 6 ? 2.551 19.562 17.922 1 98.5 6 LEU B CA 1
ATOM 811 C C . LEU B 1 6 ? 2.555 19.047 19.359 1 98.5 6 LEU B C 1
ATOM 813 O O . LEU B 1 6 ? 3.094 17.984 19.641 1 98.5 6 LEU B O 1
ATOM 817 N N . SER B 1 7 ? 1.949 19.797 20.234 1 98.12 7 SER B N 1
ATOM 818 C CA . SER B 1 7 ? 1.719 19.312 21.594 1 98.12 7 SER B CA 1
ATOM 819 C C . SER B 1 7 ? 0.569 18.312 21.656 1 98.12 7 SER B C 1
ATOM 821 O O . SER B 1 7 ? -0.201 18.203 20.688 1 98.12 7 SER B O 1
ATOM 823 N N . GLU B 1 8 ? 0.548 17.625 22.781 1 97.88 8 GLU B N 1
ATOM 824 C CA . GLU B 1 8 ? -0.552 16.672 22.953 1 97.88 8 GLU B CA 1
ATOM 825 C C . GLU B 1 8 ? -1.903 17.375 22.844 1 97.88 8 GLU B C 1
ATOM 827 O O . GLU B 1 8 ? -2.842 16.844 22.266 1 97.88 8 GLU B O 1
ATOM 832 N N . GLU B 1 9 ? -2.008 18.516 23.391 1 98.25 9 GLU B N 1
ATOM 833 C CA . GLU B 1 9 ? -3.246 19.281 23.344 1 98.25 9 GLU B CA 1
ATOM 834 C C . GLU B 1 9 ? -3.598 19.688 21.922 1 98.25 9 GLU B C 1
ATOM 836 O O . GLU B 1 9 ? -4.758 19.578 21.516 1 98.25 9 GLU B O 1
ATOM 841 N N . GLU B 1 10 ? -2.605 20.141 21.172 1 98.38 10 GLU B N 1
ATOM 842 C CA . GLU B 1 10 ? -2.811 20.516 19.781 1 98.38 10 GLU B CA 1
ATOM 843 C C . GLU B 1 10 ? -3.25 19.297 18.953 1 98.38 10 GLU B C 1
ATOM 845 O O . GLU B 1 10 ? -4.117 19.422 18.078 1 98.38 10 GLU B O 1
ATOM 850 N N . ILE B 1 11 ? -2.66 18.188 19.172 1 98.56 11 ILE B N 1
ATOM 851 C CA . ILE B 1 11 ? -2.99 16.953 18.469 1 98.56 11 ILE B CA 1
ATOM 852 C C . ILE B 1 11 ? -4.453 16.594 18.703 1 98.56 11 ILE B C 1
ATOM 854 O O . ILE B 1 11 ? -5.195 16.312 17.766 1 98.56 11 ILE B O 1
ATOM 858 N N . GLU B 1 12 ? -4.82 16.625 19.969 1 97.94 12 GLU B N 1
ATOM 859 C CA . GLU B 1 12 ? -6.199 16.297 20.328 1 97.94 12 GLU B CA 1
ATOM 860 C C . GLU B 1 12 ? -7.188 17.234 19.641 1 97.94 12 GLU B C 1
ATOM 862 O O . GLU B 1 12 ? -8.227 16.797 19.141 1 97.94 12 GLU B O 1
ATOM 867 N N . GLU B 1 13 ? -6.879 18.453 19.641 1 98.06 13 GLU B N 1
ATOM 868 C CA . GLU B 1 13 ? -7.734 19.453 18.984 1 98.06 13 GLU B CA 1
ATOM 869 C C . GLU B 1 13 ? -7.844 19.188 17.484 1 98.06 13 GLU B C 1
ATOM 871 O O . GLU B 1 13 ? -8.938 19.234 16.922 1 98.06 13 GLU B O 1
ATOM 876 N N . ARG B 1 14 ? -6.723 18.938 16.844 1 98.12 14 ARG B N 1
ATOM 877 C CA . ARG B 1 14 ? -6.691 18.734 15.398 1 98.12 14 ARG B CA 1
ATOM 878 C C . ARG B 1 14 ? -7.418 17.438 15.016 1 98.12 14 ARG B C 1
ATOM 880 O O . ARG B 1 14 ? -8.023 17.359 13.945 1 98.12 14 ARG B O 1
ATOM 887 N N . LEU B 1 15 ? -7.32 16.453 15.914 1 98.25 15 LEU B N 1
ATOM 888 C CA . LEU B 1 15 ? -7.98 15.172 15.656 1 98.25 15 LEU B CA 1
ATOM 889 C C . LEU B 1 15 ? -9.484 15.359 15.523 1 98.25 15 LEU B C 1
ATOM 891 O O . LEU B 1 15 ? -10.148 14.625 14.789 1 98.25 15 LEU B O 1
ATOM 895 N N . GLU B 1 16 ? -9.969 16.344 16.172 1 97.25 16 GLU B N 1
ATOM 896 C CA . GLU B 1 16 ? -11.398 16.625 16.125 1 97.25 16 GLU B CA 1
ATOM 897 C C . GLU B 1 16 ? -11.812 17.156 14.758 1 97.25 16 GLU B C 1
ATOM 899 O O . GLU B 1 16 ? -13 17.156 14.406 1 97.25 16 GLU B O 1
ATOM 904 N N . GLU B 1 17 ? -10.898 17.594 13.992 1 96.44 17 GLU B N 1
ATOM 905 C CA . GLU B 1 17 ? -11.18 18.25 12.727 1 96.44 17 GLU B CA 1
ATOM 906 C C . GLU B 1 17 ? -11.156 17.266 11.57 1 96.44 17 GLU B C 1
ATOM 908 O O . GLU B 1 17 ? -11.539 17.594 10.445 1 96.44 17 GLU B O 1
ATOM 913 N N . ILE B 1 18 ? -10.633 16.078 11.781 1 97.06 18 ILE B N 1
ATOM 914 C CA . ILE B 1 18 ? -10.539 15.07 10.727 1 97.06 18 ILE B CA 1
ATOM 915 C C . ILE B 1 18 ? -11.344 13.836 11.125 1 97.06 18 ILE B C 1
ATOM 917 O O . ILE B 1 18 ? -11.438 13.5 12.305 1 97.06 18 ILE B O 1
ATOM 921 N N . GLU B 1 19 ? -11.875 13.219 10.133 1 93.12 19 GLU B N 1
ATOM 922 C CA . GLU B 1 19 ? -12.82 12.141 10.414 1 93.12 19 GLU B CA 1
ATOM 923 C C . GLU B 1 19 ? -12.133 10.781 10.367 1 93.12 19 GLU B C 1
ATOM 925 O O . GLU B 1 19 ? -11.336 10.508 9.469 1 93.12 19 GLU B O 1
ATOM 930 N N . ASP B 1 20 ? -12.391 9.922 11.398 1 97.94 20 ASP B N 1
ATOM 931 C CA . ASP B 1 20 ? -12.117 8.492 11.398 1 97.94 20 ASP B CA 1
ATOM 932 C C . ASP B 1 20 ? -10.617 8.219 11.484 1 97.94 20 ASP B C 1
ATOM 934 O O . ASP B 1 20 ? -10.148 7.145 11.094 1 97.94 20 ASP B O 1
ATOM 938 N N . TRP B 1 21 ? -9.82 9.227 11.844 1 98.81 21 TRP B N 1
ATOM 939 C CA . TRP B 1 21 ? -8.406 9.031 12.156 1 98.81 21 TRP B CA 1
ATOM 940 C C . TRP B 1 21 ? -8.211 8.789 13.648 1 98.81 21 TRP B C 1
ATOM 942 O O . TRP B 1 21 ? -8.914 9.359 14.477 1 98.81 21 TRP B O 1
ATOM 952 N N . GLU B 1 22 ? -7.277 8.016 13.953 1 98.69 22 GLU B N 1
ATOM 953 C CA . GLU B 1 22 ? -6.93 7.727 15.344 1 98.69 22 GLU B CA 1
ATOM 954 C C . GLU B 1 22 ? -5.461 8.039 15.617 1 98.69 22 GLU B C 1
ATOM 956 O O . GLU B 1 22 ? -4.598 7.781 14.773 1 98.69 22 GLU B O 1
ATOM 961 N N . TRP B 1 23 ? -5.227 8.547 16.781 1 98.75 23 TRP B N 1
ATOM 962 C CA . TRP B 1 23 ? -3.857 8.789 17.234 1 98.75 23 TRP B CA 1
ATOM 963 C C . TRP B 1 23 ? -3.242 7.508 17.797 1 98.75 23 TRP B C 1
ATOM 965 O O . TRP B 1 23 ? -3.68 7 18.828 1 98.75 23 TRP B O 1
ATOM 975 N N . VAL B 1 24 ? -2.293 6.965 17.141 1 98.25 24 VAL B N 1
ATOM 976 C CA . VAL B 1 24 ? -1.605 5.738 17.531 1 98.25 24 VAL B CA 1
ATOM 977 C C . VAL B 1 24 ? -0.104 5.996 17.625 1 98.25 24 VAL B C 1
ATOM 979 O O . VAL B 1 24 ? 0.565 6.207 16.625 1 98.25 24 VAL B O 1
ATOM 982 N N . ASP B 1 25 ? 0.415 6.004 18.828 1 96.19 25 ASP B N 1
ATOM 983 C CA . ASP B 1 25 ? 1.825 6.305 19.047 1 96.19 25 ASP B CA 1
ATOM 984 C C . ASP B 1 25 ? 2.201 7.656 18.453 1 96.19 25 ASP B C 1
ATOM 986 O O . ASP B 1 25 ? 1.622 8.688 18.812 1 96.19 25 ASP B O 1
ATOM 990 N N . ASP B 1 26 ? 3.117 7.695 17.5 1 97.06 26 ASP B N 1
ATOM 991 C CA . ASP B 1 26 ? 3.592 8.961 16.938 1 97.06 26 ASP B CA 1
ATOM 992 C C . ASP B 1 26 ? 2.949 9.234 15.578 1 97.06 26 ASP B C 1
ATOM 994 O O . ASP B 1 26 ? 3.451 10.062 14.812 1 97.06 26 ASP B O 1
ATOM 998 N N . SER B 1 27 ? 1.807 8.578 15.289 1 98.88 27 SER B N 1
ATOM 999 C CA . SER B 1 27 ? 1.155 8.742 13.992 1 98.88 27 SER B CA 1
ATOM 1000 C C . SER B 1 27 ? -0.349 8.93 14.148 1 98.88 27 SER B C 1
ATOM 1002 O O . SER B 1 27 ? -0.897 8.727 15.234 1 98.88 27 SER B O 1
ATOM 1004 N N . ILE B 1 28 ? -0.945 9.406 13.117 1 98.94 28 ILE B N 1
ATOM 1005 C CA . ILE B 1 28 ? -2.385 9.242 12.953 1 98.94 28 ILE B CA 1
ATOM 1006 C C . ILE B 1 28 ? -2.666 8.219 11.859 1 98.94 28 ILE B C 1
ATOM 1008 O O . ILE B 1 28 ? -1.954 8.156 10.852 1 98.94 28 ILE B O 1
ATOM 1012 N N . GLU B 1 29 ? -3.656 7.371 12.141 1 98.94 29 GLU B N 1
ATOM 1013 C CA . GLU B 1 29 ? -3.914 6.242 11.258 1 98.94 29 GLU B CA 1
ATOM 1014 C C . GLU B 1 29 ? -5.398 6.133 10.922 1 98.94 29 GLU B C 1
ATOM 1016 O O . GLU B 1 29 ? -6.254 6.512 11.727 1 98.94 29 GLU B O 1
ATOM 1021 N N . ARG B 1 30 ? -5.699 5.68 9.773 1 98.88 30 ARG B N 1
ATOM 1022 C CA . ARG B 1 30 ? -7.062 5.469 9.297 1 98.88 30 ARG B CA 1
ATOM 1023 C C . ARG B 1 30 ? -7.141 4.254 8.383 1 98.88 30 ARG B C 1
ATOM 1025 O O . ARG B 1 30 ? -6.238 4.02 7.574 1 98.88 30 ARG B O 1
ATOM 1032 N N . SER B 1 31 ? -8.164 3.473 8.555 1 98.88 31 SER B N 1
ATOM 1033 C CA . SER B 1 31 ? -8.469 2.342 7.68 1 98.88 31 SER B CA 1
ATOM 1034 C C . SER B 1 31 ? -9.766 2.564 6.914 1 98.88 31 SER B C 1
ATOM 1036 O O . SER B 1 31 ? -10.766 3.018 7.488 1 98.88 31 SER B O 1
ATOM 1038 N N . ILE B 1 32 ? -9.75 2.365 5.648 1 98.81 32 ILE B N 1
ATOM 1039 C CA . ILE B 1 32 ? -10.914 2.568 4.797 1 98.81 32 ILE B CA 1
ATOM 1040 C C . ILE B 1 32 ? -11.188 1.301 3.99 1 98.81 32 ILE B C 1
ATOM 1042 O O . ILE B 1 32 ? -10.266 0.716 3.41 1 98.81 32 ILE B O 1
ATOM 1046 N N . GLU B 1 33 ? -12.414 0.857 3.955 1 98.81 33 GLU B N 1
ATOM 1047 C CA . GLU B 1 33 ? -12.859 -0.271 3.145 1 98.81 33 GLU B CA 1
ATOM 1048 C C . GLU B 1 33 ? -13.625 0.203 1.911 1 98.81 33 GLU B C 1
ATOM 1050 O O . GLU B 1 33 ? -14.516 1.043 2.014 1 98.81 33 GLU B O 1
ATOM 1055 N N . PHE B 1 34 ? -13.25 -0.371 0.753 1 98.88 34 PHE B N 1
ATOM 1056 C CA . PHE B 1 34 ? -13.867 0.001 -0.514 1 98.88 34 PHE B CA 1
ATOM 1057 C C . PHE B 1 34 ? -14.68 -1.156 -1.08 1 98.88 34 PHE B C 1
ATOM 1059 O O . PHE B 1 34 ? -14.758 -2.225 -0.469 1 98.88 34 PHE B O 1
ATOM 1066 N N . GLU B 1 35 ? -15.305 -0.942 -2.168 1 98.56 35 GLU B N 1
ATOM 1067 C CA . GLU B 1 35 ? -16.172 -1.95 -2.768 1 98.56 35 GLU B CA 1
ATOM 1068 C C . GLU B 1 35 ? -15.359 -3.059 -3.428 1 98.56 35 GLU B C 1
ATOM 1070 O O . GLU B 1 35 ? -15.789 -4.215 -3.467 1 98.56 35 GLU B O 1
ATOM 1075 N N . SER B 1 36 ? -14.188 -2.637 -3.982 1 98.69 36 SER B N 1
ATOM 1076 C CA . SER B 1 36 ? -13.359 -3.594 -4.715 1 98.69 36 SER B CA 1
ATOM 1077 C C . SER B 1 36 ? -11.875 -3.268 -4.57 1 98.69 36 SER B C 1
ATOM 1079 O O . SER B 1 36 ? -11.516 -2.195 -4.078 1 98.69 36 SER B O 1
ATOM 1081 N N . PHE B 1 37 ? -11.102 -4.227 -5 1 98.81 37 PHE B N 1
ATOM 1082 C CA . PHE B 1 37 ? -9.656 -4.016 -5.043 1 98.81 37 PHE B CA 1
ATOM 1083 C C . PHE B 1 37 ? -9.312 -2.812 -5.91 1 98.81 37 PHE B C 1
ATOM 1085 O O . PHE B 1 37 ? -8.531 -1.95 -5.5 1 98.81 37 PHE B O 1
ATOM 1092 N N . MET B 1 38 ? -9.906 -2.717 -7.07 1 98.81 38 MET B N 1
ATOM 1093 C CA . MET B 1 38 ? -9.555 -1.646 -8 1 98.81 38 MET B CA 1
ATOM 1094 C C . MET B 1 38 ? -10.055 -0.298 -7.484 1 98.81 38 MET B C 1
ATOM 1096 O O . MET B 1 38 ? -9.422 0.732 -7.723 1 98.81 38 MET B O 1
ATOM 1100 N N . ASP B 1 39 ? -11.133 -0.281 -6.711 1 98.81 39 ASP B N 1
ATOM 1101 C CA . ASP B 1 39 ? -11.562 0.958 -6.074 1 98.81 39 ASP B CA 1
ATOM 1102 C C . ASP B 1 39 ? -10.547 1.435 -5.047 1 98.81 39 ASP B C 1
ATOM 1104 O O . ASP B 1 39 ? -10.312 2.637 -4.902 1 98.81 39 ASP B O 1
ATOM 1108 N N . ALA B 1 40 ? -10 0.51 -4.277 1 98.88 40 ALA B N 1
ATOM 1109 C CA . ALA B 1 40 ? -8.953 0.85 -3.32 1 98.88 40 ALA B CA 1
ATOM 1110 C C . ALA B 1 40 ? -7.727 1.426 -4.027 1 98.88 40 ALA B C 1
ATOM 1112 O O . ALA B 1 40 ? -7.172 2.439 -3.598 1 98.88 40 ALA B O 1
ATOM 1113 N N . ILE B 1 41 ? -7.371 0.789 -5.16 1 98.94 41 ILE B N 1
ATOM 1114 C CA . ILE B 1 41 ? -6.219 1.244 -5.934 1 98.94 41 ILE B CA 1
ATOM 1115 C C . ILE B 1 41 ? -6.492 2.643 -6.484 1 98.94 41 ILE B C 1
ATOM 1117 O O . ILE B 1 41 ? -5.609 3.504 -6.469 1 98.94 41 ILE B O 1
ATOM 1121 N N . ASP B 1 42 ? -7.672 2.863 -6.938 1 98.81 42 ASP B N 1
ATOM 1122 C CA . ASP B 1 42 ? -8.039 4.18 -7.441 1 98.81 42 ASP B CA 1
ATOM 1123 C C . ASP B 1 42 ? -7.926 5.242 -6.352 1 98.81 42 ASP B C 1
ATOM 1125 O O . ASP B 1 42 ? -7.477 6.359 -6.605 1 98.81 42 ASP B O 1
ATOM 1129 N N . PHE B 1 43 ? -8.375 4.914 -5.164 1 98.88 43 PHE B N 1
ATOM 1130 C CA . PHE B 1 43 ? -8.25 5.812 -4.02 1 98.88 43 PHE B CA 1
ATOM 1131 C C . PHE B 1 43 ? -6.789 6.141 -3.744 1 98.88 43 PHE B C 1
ATOM 1133 O O . PHE B 1 43 ? -6.434 7.305 -3.549 1 98.88 43 PHE B O 1
ATOM 1140 N N . ILE B 1 44 ? -5.945 5.109 -3.752 1 98.94 44 ILE B N 1
ATOM 1141 C CA . ILE B 1 44 ? -4.52 5.297 -3.498 1 98.94 44 ILE B CA 1
ATOM 1142 C C . ILE B 1 44 ? -3.934 6.262 -4.527 1 98.94 44 ILE B C 1
ATOM 1144 O O . ILE B 1 44 ? -3.162 7.156 -4.18 1 98.94 44 ILE B O 1
ATOM 1148 N N . ASN B 1 45 ? -4.367 6.125 -5.785 1 98.75 45 ASN B N 1
ATOM 1149 C CA . ASN B 1 45 ? -3.904 7.027 -6.832 1 98.75 45 ASN B CA 1
ATOM 1150 C C . ASN B 1 45 ? -4.309 8.469 -6.547 1 98.75 45 ASN B C 1
ATOM 1152 O O . ASN B 1 45 ? -3.506 9.391 -6.727 1 98.75 45 ASN B O 1
ATOM 1156 N N . ARG B 1 46 ? -5.504 8.641 -6.148 1 98.69 46 ARG B N 1
ATOM 1157 C CA . ARG B 1 46 ? -5.992 9.992 -5.902 1 98.69 46 ARG B CA 1
ATOM 1158 C C . ARG B 1 46 ? -5.262 10.633 -4.727 1 98.69 46 ARG B C 1
ATOM 1160 O O . ARG B 1 46 ? -4.852 11.789 -4.805 1 98.69 46 ARG B O 1
ATOM 1167 N N . ILE B 1 47 ? -5.016 9.852 -3.674 1 98.81 47 ILE B N 1
ATOM 1168 C CA . ILE B 1 47 ? -4.398 10.492 -2.518 1 98.81 47 ILE B CA 1
ATOM 1169 C C . ILE B 1 47 ? -2.904 10.68 -2.768 1 98.81 47 ILE B C 1
ATOM 1171 O O . ILE B 1 47 ? -2.26 11.508 -2.125 1 98.81 47 ILE B O 1
ATOM 1175 N N . ALA B 1 48 ? -2.338 9.883 -3.658 1 98.81 48 ALA B N 1
ATOM 1176 C CA . ALA B 1 48 ? -0.93 10.039 -4.016 1 98.81 48 ALA B CA 1
ATOM 1177 C C . ALA B 1 48 ? -0.665 11.438 -4.578 1 98.81 48 ALA B C 1
ATOM 1179 O O . ALA B 1 48 ? 0.378 12.031 -4.309 1 98.81 48 ALA B O 1
ATOM 1180 N N . ASN B 1 49 ? -1.582 11.914 -5.324 1 98.12 49 ASN B N 1
ATOM 1181 C CA . ASN B 1 49 ? -1.455 13.266 -5.875 1 98.12 49 ASN B CA 1
ATOM 1182 C C . ASN B 1 49 ? -1.438 14.32 -4.773 1 98.12 49 ASN B C 1
ATOM 1184 O O . ASN B 1 49 ? -0.64 15.258 -4.82 1 98.12 49 ASN B O 1
ATOM 1188 N N . HIS B 1 50 ? -2.275 14.195 -3.826 1 98.62 50 HIS B N 1
ATOM 1189 C CA . HIS B 1 50 ? -2.287 15.109 -2.689 1 98.62 50 HIS B CA 1
ATOM 1190 C C . HIS B 1 50 ? -0.978 15.031 -1.908 1 98.62 50 HIS B C 1
ATOM 1192 O O . HIS B 1 50 ? -0.438 16.062 -1.493 1 98.62 50 HIS B O 1
ATOM 1198 N N . ALA B 1 51 ? -0.524 13.805 -1.708 1 98.81 51 ALA B N 1
ATOM 1199 C CA . ALA B 1 51 ? 0.713 13.578 -0.966 1 98.81 51 ALA B CA 1
ATOM 1200 C C . ALA B 1 51 ? 1.896 14.258 -1.652 1 98.81 51 ALA B C 1
ATOM 1202 O O . ALA B 1 51 ? 2.697 14.93 -1.001 1 98.81 51 ALA B O 1
ATOM 1203 N N . GLU B 1 52 ? 1.942 14.07 -2.979 1 98.31 52 GLU B N 1
ATOM 1204 C CA . GLU B 1 52 ? 3.02 14.648 -3.771 1 98.31 52 GLU B CA 1
ATOM 1205 C C . GLU B 1 52 ? 2.975 16.172 -3.727 1 98.31 52 GLU B C 1
ATOM 1207 O O . GLU B 1 52 ? 4 16.828 -3.531 1 98.31 52 GLU B O 1
ATOM 1212 N N . GLU B 1 53 ? 1.818 16.672 -3.879 1 97.69 53 GLU B N 1
ATOM 1213 C CA . GLU B 1 53 ? 1.641 18.125 -3.85 1 97.69 53 GLU B CA 1
ATOM 1214 C C . GLU B 1 53 ? 2.043 18.703 -2.496 1 97.69 53 GLU B C 1
ATOM 1216 O O . GLU B 1 53 ? 2.621 19.797 -2.428 1 97.69 53 GLU B O 1
ATOM 1221 N N . ALA B 1 54 ? 1.765 18.016 -1.48 1 97.69 54 ALA B N 1
ATOM 1222 C CA . ALA B 1 54 ? 2.039 18.469 -0.121 1 97.69 54 ALA B CA 1
ATOM 1223 C C . ALA B 1 54 ? 3.484 18.172 0.274 1 97.69 54 ALA B C 1
ATOM 1225 O O . ALA B 1 54 ? 3.949 18.625 1.324 1 97.69 54 ALA B O 1
ATOM 1226 N N . ASP B 1 55 ? 4.152 17.391 -0.534 1 97.38 55 ASP B N 1
ATOM 1227 C CA . ASP B 1 55 ? 5.477 16.875 -0.203 1 97.38 55 ASP B CA 1
ATOM 1228 C C . ASP B 1 55 ? 5.477 16.203 1.173 1 97.38 55 ASP B C 1
ATOM 1230 O O . ASP B 1 55 ? 6.312 16.531 2.021 1 97.38 55 ASP B O 1
ATOM 1234 N N . HIS B 1 56 ? 4.562 15.445 1.422 1 98.56 56 HIS B N 1
ATOM 1235 C CA . HIS B 1 56 ? 4.32 14.633 2.605 1 98.56 56 HIS B CA 1
ATOM 1236 C C . HIS B 1 56 ? 3.602 13.336 2.244 1 98.56 56 HIS B C 1
ATOM 1238 O O . HIS B 1 56 ? 2.555 13.359 1.593 1 98.56 56 HIS B O 1
ATOM 1244 N N . HIS B 1 57 ? 4.223 12.227 2.623 1 98.75 57 HIS B N 1
ATOM 1245 C CA . HIS B 1 57 ? 3.773 10.961 2.066 1 98.75 57 HIS B CA 1
ATOM 1246 C C . HIS B 1 57 ? 3.336 10 3.168 1 98.75 57 HIS B C 1
ATOM 1248 O O . HIS B 1 57 ? 4.07 9.781 4.133 1 98.75 57 HIS B O 1
ATOM 1254 N N . PRO B 1 58 ? 2.193 9.453 3 1 98.88 58 PRO B N 1
ATOM 1255 C CA . PRO B 1 58 ? 1.724 8.453 3.967 1 98.88 58 PRO B CA 1
ATOM 1256 C C . PRO B 1 58 ? 2.416 7.102 3.803 1 98.88 58 PRO B C 1
ATOM 1258 O O . PRO B 1 58 ? 3.047 6.848 2.771 1 98.88 58 PRO B O 1
ATOM 1261 N N . GLU B 1 59 ? 2.391 6.289 4.832 1 98.81 59 GLU B N 1
ATOM 1262 C CA . GLU B 1 59 ? 2.518 4.844 4.668 1 98.81 59 GLU B CA 1
ATOM 1263 C C . GLU B 1 59 ? 1.187 4.215 4.262 1 98.81 59 GLU B C 1
ATOM 1265 O O . GLU B 1 59 ? 0.143 4.535 4.836 1 98.81 59 GLU B O 1
ATOM 1270 N N . ILE B 1 60 ? 1.207 3.387 3.27 1 98.94 60 ILE B N 1
ATOM 1271 C CA . ILE B 1 60 ? -0.013 2.818 2.707 1 98.94 60 ILE B CA 1
ATOM 1272 C C . ILE B 1 60 ? 0.044 1.294 2.783 1 98.94 60 ILE B C 1
ATOM 1274 O O . ILE B 1 60 ? 0.982 0.676 2.275 1 98.94 60 ILE B O 1
ATOM 1278 N N . PHE B 1 61 ? -0.85 0.711 3.463 1 98.94 61 PHE B N 1
ATOM 1279 C CA . PHE B 1 61 ? -1.014 -0.738 3.494 1 98.94 61 PHE B CA 1
ATOM 1280 C C . PHE B 1 61 ? -2.344 -1.146 2.873 1 98.94 61 PHE B C 1
ATOM 1282 O O . PHE B 1 61 ? -3.404 -0.701 3.316 1 98.94 61 PHE B O 1
ATOM 1289 N N . ASN B 1 62 ? -2.229 -1.905 1.835 1 98.94 62 ASN B N 1
ATOM 1290 C CA . ASN B 1 62 ? -3.414 -2.314 1.092 1 98.94 62 ASN B CA 1
ATOM 1291 C C . ASN B 1 62 ? -3.578 -3.832 1.089 1 98.94 62 ASN B C 1
ATOM 1293 O O . ASN B 1 62 ? -2.668 -4.559 0.688 1 98.94 62 ASN B O 1
ATOM 1297 N N . VAL B 1 63 ? -4.684 -4.336 1.573 1 98.62 63 VAL B N 1
ATOM 1298 C CA . VAL B 1 63 ? -5.109 -5.727 1.482 1 98.62 63 VAL B CA 1
ATOM 1299 C C . VAL B 1 63 ? -6.477 -5.805 0.808 1 98.62 63 VAL B C 1
ATOM 1301 O O . VAL B 1 63 ? -7.496 -5.469 1.416 1 98.62 63 VAL B O 1
ATOM 1304 N N . TYR B 1 64 ? -6.445 -6.242 -0.389 1 98 64 TYR B N 1
ATOM 1305 C CA . TYR B 1 64 ? -7.633 -6.305 -1.236 1 98 64 TYR B CA 1
ATOM 1306 C C . TYR B 1 64 ? -8.352 -4.961 -1.271 1 98 64 TYR B C 1
ATOM 1308 O O . TYR B 1 64 ? -7.84 -3.992 -1.835 1 98 64 TYR B O 1
ATOM 1316 N N . ASN B 1 65 ? -9.492 -4.879 -0.633 1 98.81 65 ASN B N 1
ATOM 1317 C CA . ASN B 1 65 ? -10.281 -3.662 -0.787 1 98.81 65 ASN B CA 1
ATOM 1318 C C . ASN B 1 65 ? -10.125 -2.732 0.412 1 98.81 65 ASN B C 1
ATOM 1320 O O . ASN B 1 65 ? -10.922 -1.812 0.6 1 98.81 65 ASN B O 1
ATOM 1324 N N . THR B 1 66 ? -9.094 -3.031 1.28 1 98.94 66 THR B N 1
ATOM 1325 C CA . THR B 1 66 ? -8.875 -2.227 2.477 1 98.94 66 THR B CA 1
ATOM 1326 C C . THR B 1 66 ? -7.551 -1.476 2.387 1 98.94 66 THR B C 1
ATOM 1328 O O . THR B 1 66 ? -6.523 -2.057 2.029 1 98.94 66 THR B O 1
ATOM 1331 N N . VAL B 1 67 ? -7.613 -0.151 2.664 1 98.94 67 VAL B N 1
ATOM 1332 C CA . VAL B 1 67 ? -6.418 0.685 2.701 1 98.94 67 VAL B CA 1
ATOM 1333 C C . VAL B 1 67 ? -6.207 1.225 4.113 1 98.94 67 VAL B C 1
ATOM 1335 O O . VAL B 1 67 ? -7.109 1.833 4.695 1 98.94 67 VAL B O 1
ATOM 1338 N N . GLU B 1 68 ? -5.094 0.96 4.645 1 98.94 68 GLU B N 1
ATOM 1339 C CA . GLU B 1 68 ? -4.664 1.541 5.914 1 98.94 68 GLU B CA 1
ATOM 1340 C C . GLU B 1 68 ? -3.594 2.607 5.699 1 98.94 68 GLU B C 1
ATOM 1342 O O . GLU B 1 68 ? -2.619 2.381 4.977 1 98.94 68 GLU B O 1
ATOM 1347 N N . LEU B 1 69 ? -3.824 3.723 6.316 1 98.94 69 LEU B N 1
ATOM 1348 C CA . LEU B 1 69 ? -2.922 4.859 6.164 1 98.94 69 LEU B CA 1
ATOM 1349 C C . LEU B 1 69 ? -2.301 5.242 7.5 1 98.94 69 LEU B C 1
ATOM 1351 O O . LEU B 1 69 ? -2.969 5.195 8.539 1 98.94 69 LEU B O 1
ATOM 1355 N N . SER B 1 70 ? -1.087 5.629 7.465 1 98.94 70 SER B N 1
ATOM 1356 C CA . SER B 1 70 ? -0.392 6.207 8.609 1 98.94 70 SER B CA 1
ATOM 1357 C C . SER B 1 70 ? 0.36 7.473 8.219 1 98.94 70 SER B C 1
ATOM 1359 O O . SER B 1 70 ? 1.044 7.504 7.191 1 98.94 70 SER B O 1
ATOM 1361 N N . LEU B 1 71 ? 0.117 8.523 8.977 1 98.88 71 LEU B N 1
ATOM 1362 C CA . LEU B 1 71 ? 0.791 9.797 8.75 1 98.88 71 LEU B CA 1
ATOM 1363 C C . LEU B 1 71 ? 1.602 10.211 9.977 1 98.88 71 LEU B C 1
ATOM 1365 O O . LEU B 1 71 ? 1.104 10.156 11.102 1 98.88 71 LEU B O 1
ATOM 1369 N N . THR B 1 72 ? 2.771 10.555 9.789 1 98.75 72 THR B N 1
ATOM 1370 C CA . THR B 1 72 ? 3.691 11.133 10.766 1 98.75 72 THR B CA 1
ATOM 1371 C C . THR B 1 72 ? 4.805 11.906 10.062 1 98.75 72 THR B C 1
ATOM 1373 O O . THR B 1 72 ? 5.09 11.664 8.883 1 98.75 72 THR B O 1
ATOM 1376 N N . THR B 1 73 ? 5.371 12.875 10.68 1 98.38 73 THR B N 1
ATOM 1377 C CA . THR B 1 73 ? 6.527 13.578 10.141 1 98.38 73 THR B CA 1
ATOM 1378 C C . THR B 1 73 ? 7.828 12.969 10.656 1 98.38 73 THR B C 1
ATOM 1380 O O . THR B 1 73 ? 8.289 13.312 11.75 1 98.38 73 THR B O 1
ATOM 1383 N N . HIS B 1 74 ? 8.461 12.195 9.844 1 95.5 74 HIS B N 1
ATOM 1384 C CA . HIS B 1 74 ? 9.617 11.406 10.258 1 95.5 74 HIS B CA 1
ATOM 1385 C C . HIS B 1 74 ? 10.766 12.305 10.711 1 95.5 74 HIS B C 1
ATOM 1387 O O . HIS B 1 74 ? 11.414 12.031 11.719 1 95.5 74 HIS B O 1
ATOM 1393 N N . ASP B 1 75 ? 10.914 13.414 9.977 1 94.94 75 ASP B N 1
ATOM 1394 C CA . ASP B 1 75 ? 12.062 14.281 10.242 1 94.94 75 ASP B CA 1
ATOM 1395 C C . ASP B 1 75 ? 11.906 15.008 11.578 1 94.94 75 ASP B C 1
ATOM 1397 O O . ASP B 1 75 ? 12.883 15.5 12.141 1 94.94 75 ASP B O 1
ATOM 1401 N N . SER B 1 76 ? 10.672 15.094 12.07 1 97.19 76 SER B N 1
ATOM 1402 C CA . SER B 1 76 ? 10.414 15.75 13.344 1 97.19 76 SER B CA 1
ATOM 1403 C C . SER B 1 76 ? 10.258 14.734 14.477 1 97.19 76 SER B C 1
ATOM 1405 O O . SER B 1 76 ? 10.297 15.094 15.648 1 97.19 76 SER B O 1
ATOM 1407 N N . GLY B 1 77 ? 10.016 13.477 14.078 1 96.62 77 GLY B N 1
ATOM 1408 C CA . GLY B 1 77 ? 9.875 12.422 15.07 1 96.62 77 GLY B CA 1
ATOM 1409 C C . GLY B 1 77 ? 8.492 12.375 15.688 1 96.62 77 GLY B C 1
ATOM 1410 O O . GLY B 1 77 ? 8.336 11.992 16.859 1 96.62 77 GLY B O 1
ATOM 1411 N N . GLY B 1 78 ? 7.488 12.875 14.938 1 98.31 78 GLY B N 1
ATOM 1412 C CA . GLY B 1 78 ? 6.125 12.891 15.445 1 98.31 78 GLY B CA 1
ATOM 1413 C C . GLY B 1 78 ? 5.172 13.672 14.562 1 98.31 78 GLY B C 1
ATOM 1414 O O . GLY B 1 78 ? 5.375 13.766 13.352 1 98.31 78 GLY B O 1
ATOM 1415 N N . LEU B 1 79 ? 4.129 14.133 15.203 1 98.81 79 LEU B N 1
ATOM 1416 C CA . LEU B 1 79 ? 3.051 14.75 14.438 1 98.81 79 LEU B CA 1
ATOM 1417 C C . LEU B 1 79 ? 3.275 16.25 14.297 1 98.81 79 LEU B C 1
ATOM 1419 O O . LEU B 1 79 ? 3.631 16.922 15.266 1 98.81 79 LEU B O 1
ATOM 1423 N N . THR B 1 80 ? 3.082 16.766 13.125 1 98.69 80 THR B N 1
ATOM 1424 C CA . THR B 1 80 ? 3.113 18.188 12.797 1 98.69 80 THR B CA 1
ATOM 1425 C C . THR B 1 80 ? 1.862 18.594 12.023 1 98.69 80 THR B C 1
ATOM 1427 O O . THR B 1 80 ? 0.998 17.766 11.75 1 98.69 80 THR B O 1
ATOM 1430 N N . HIS B 1 81 ? 1.802 19.859 11.656 1 98.19 81 HIS B N 1
ATOM 1431 C CA . HIS B 1 81 ? 0.644 20.344 10.906 1 98.19 81 HIS B CA 1
ATOM 1432 C C . HIS B 1 81 ? 0.527 19.625 9.562 1 98.19 81 HIS B C 1
ATOM 1434 O O . HIS B 1 81 ? -0.578 19.438 9.047 1 98.19 81 HIS B O 1
ATOM 1440 N N . LYS B 1 82 ? 1.634 19.188 8.977 1 98.56 82 LYS B N 1
ATOM 1441 C CA . LYS B 1 82 ? 1.627 18.516 7.676 1 98.56 82 LYS B CA 1
ATOM 1442 C C . LYS B 1 82 ? 0.771 17.266 7.707 1 98.56 82 LYS B C 1
ATOM 1444 O O . LYS B 1 82 ? 0.103 16.938 6.723 1 98.56 82 LYS B O 1
ATOM 1449 N N . ASP B 1 83 ? 0.81 16.562 8.781 1 98.81 83 ASP B N 1
ATOM 1450 C CA . ASP B 1 83 ? 0.084 15.305 8.922 1 98.81 83 ASP B CA 1
ATOM 1451 C C . ASP B 1 83 ? -1.425 15.531 8.891 1 98.81 83 ASP B C 1
ATOM 1453 O O . ASP B 1 83 ? -2.148 14.844 8.164 1 98.81 83 ASP B O 1
ATOM 1457 N N . PHE B 1 84 ? -1.825 16.531 9.578 1 98.81 84 PHE B N 1
ATOM 1458 C CA . PHE B 1 84 ? -3.254 16.828 9.656 1 98.81 84 PHE B CA 1
ATOM 1459 C C . PHE B 1 84 ? -3.742 17.484 8.367 1 98.81 84 PHE B C 1
ATOM 1461 O O . PHE B 1 84 ? -4.863 17.234 7.926 1 98.81 84 PHE B O 1
ATOM 1468 N N . ASP B 1 85 ? -2.893 18.328 7.82 1 98.5 85 ASP B N 1
ATOM 1469 C CA . ASP B 1 85 ? -3.258 18.938 6.543 1 98.5 85 ASP B CA 1
ATOM 1470 C C . ASP B 1 85 ? -3.461 17.875 5.469 1 98.5 85 ASP B C 1
ATOM 1472 O O . ASP B 1 85 ? -4.438 17.922 4.715 1 98.5 85 ASP B O 1
ATOM 1476 N N . LEU B 1 86 ? -2.582 16.891 5.418 1 98.75 86 LEU B N 1
ATOM 1477 C CA . LEU B 1 86 ? -2.723 15.836 4.422 1 98.75 86 LEU B CA 1
ATOM 1478 C C . LEU B 1 86 ? -3.914 14.938 4.75 1 98.75 86 LEU B C 1
ATOM 1480 O O . LEU B 1 86 ? -4.645 14.516 3.852 1 98.75 86 LEU B O 1
ATOM 1484 N N . ALA B 1 87 ? -4.098 14.641 5.988 1 98.88 87 ALA B N 1
ATOM 1485 C CA . ALA B 1 87 ? -5.242 13.836 6.402 1 98.88 87 ALA B CA 1
ATOM 1486 C C . ALA B 1 87 ? -6.551 14.461 5.922 1 98.88 87 ALA B C 1
ATOM 1488 O O . ALA B 1 87 ? -7.441 13.758 5.438 1 98.88 87 ALA B O 1
ATOM 1489 N N . ALA B 1 88 ? -6.621 15.789 6.074 1 98.56 88 ALA B N 1
ATOM 1490 C CA . ALA B 1 88 ? -7.824 16.484 5.637 1 98.56 88 ALA B CA 1
ATOM 1491 C C . ALA B 1 88 ? -8.023 16.344 4.133 1 98.56 88 ALA B C 1
ATOM 1493 O O . ALA B 1 88 ? -9.148 16.172 3.66 1 98.56 88 ALA B O 1
ATOM 1494 N N . LYS B 1 89 ? -6.988 16.422 3.4 1 98.25 89 LYS B N 1
ATOM 1495 C CA . LYS B 1 89 ? -7.062 16.25 1.952 1 98.25 89 LYS B CA 1
ATOM 1496 C C . LYS B 1 89 ? -7.469 14.828 1.589 1 98.25 89 LYS B C 1
ATOM 1498 O O . LYS B 1 89 ? -8.25 14.617 0.656 1 98.25 89 LYS B O 1
ATOM 1503 N N . ILE B 1 90 ? -6.8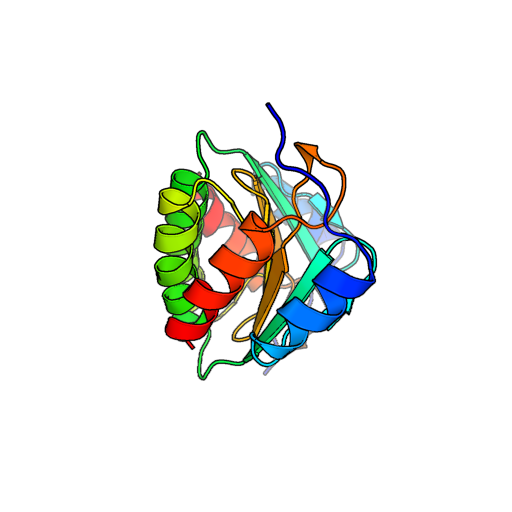87 13.852 2.297 1 98.62 90 ILE B N 1
ATOM 1504 C CA . ILE B 1 90 ? -7.223 12.445 2.068 1 98.62 90 ILE B CA 1
ATOM 1505 C C . ILE B 1 90 ? -8.711 12.227 2.326 1 98.62 90 ILE B C 1
ATOM 1507 O O . ILE B 1 90 ? -9.375 11.508 1.572 1 98.62 90 ILE B O 1
ATOM 1511 N N . ASP B 1 91 ? -9.258 12.914 3.275 1 98.12 91 ASP B N 1
ATOM 1512 C CA . ASP B 1 91 ? -10.664 12.758 3.637 1 98.12 91 ASP B CA 1
ATOM 1513 C C . ASP B 1 91 ? -11.578 13.227 2.506 1 98.12 91 ASP B C 1
ATOM 1515 O O . ASP B 1 91 ? -12.703 12.75 2.371 1 98.12 91 ASP B O 1
ATOM 1519 N N . LEU B 1 92 ? -11.117 14.117 1.664 1 96.75 92 LEU B N 1
ATOM 1520 C CA . LEU B 1 92 ? -11.898 14.617 0.537 1 96.75 92 LEU B CA 1
ATOM 1521 C C . LEU B 1 92 ? -12.078 13.531 -0.519 1 96.75 92 LEU B C 1
ATOM 1523 O O . LEU B 1 92 ? -12.945 13.641 -1.392 1 96.75 92 LEU B O 1
ATOM 1527 N N . GLU B 1 93 ? -11.227 12.539 -0.455 1 97.75 93 GLU B N 1
ATOM 1528 C CA . GLU B 1 93 ? -11.227 11.523 -1.502 1 97.75 93 GLU B CA 1
ATOM 1529 C C . GLU B 1 93 ? -12.016 10.289 -1.073 1 97.75 93 GLU B C 1
ATOM 1531 O O . GLU B 1 93 ? -12.07 9.305 -1.806 1 97.75 93 GLU B O 1
ATOM 1536 N N . VAL B 1 94 ? -12.57 10.273 0.158 1 95.69 94 VAL B N 1
ATOM 1537 C CA . VAL B 1 94 ? -13.32 9.133 0.666 1 95.69 94 VAL B CA 1
ATOM 1538 C C . VAL B 1 94 ? -14.812 9.328 0.409 1 95.69 94 VAL B C 1
ATOM 1540 O O . VAL B 1 94 ? -15.328 10.445 0.55 1 95.69 94 VAL B O 1
#

Nearest PDB structures (foldseek):
  3jst-assembly2_B  TM=9.681E-01  e=1.842E-10  Brucella melitensis
  2ebb-assembly1_A-2  TM=9.347E-01  e=7.512E-09  Geobacillus kaustophilus
  4wil-assembly1_A  TM=9.313E-01  e=5.456E-09  Mus musculus
  1ru0-assembly1_A  TM=9.317E-01  e=7.512E-09  Mus musculus
  1usm-assembly1_A-2  TM=9.531E-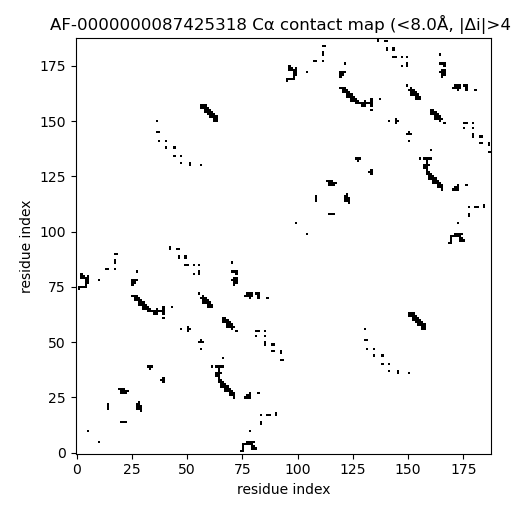01  e=4.218E-07  Thermus thermophilus HB8

Secondary structure (DSSP, 8-state):
-PPPPPPHHHHHHHHTTSSS-EEETTEEEEEEE-SSHHHHHHHHHHHHHHHHHHT---EEEEETTEEEEEE-BTTTTB--HHHHHHHHHHHTT-/-PPPPPPHHHHHHHHTTSSS-EEETTEEEEEEE-SSHHHHHHHHHHHHHHHHHHT---EEEEETTEEEEEE-BTTTTB--HHHHHHHHHHHTT-

Solvent-accessible surface area (backbone atoms only — not comparable to full-atom values): 10328 Å² total; per-residue (Å²): 132,71,66,62,68,56,50,74,68,54,47,57,58,54,50,71,74,41,84,78,54,42,83,53,90,57,26,39,34,34,73,49,79,48,95,33,45,66,54,33,52,51,44,52,55,58,42,47,53,55,22,60,74,64,71,50,66,51,36,39,37,32,52,56,26,30,41,36,39,37,31,48,36,73,87,56,69,22,45,29,68,66,39,55,56,48,50,49,57,45,55,71,71,107,132,71,66,62,69,56,50,73,67,54,47,57,57,52,48,72,74,43,83,79,55,42,83,53,90,57,28,39,33,36,73,49,80,48,94,34,45,67,53,33,53,50,45,52,53,57,43,47,52,54,23,60,74,66,73,50,68,50,36,39,39,33,52,55,25,32,41,34,38,39,33,46,35,74,87,56,71,22,46,32,69,66,40,54,54,48,50,48,55,44,56,72,70,106

pLDDT: mean 97.93, std 2.28, range [80.38, 98.94]

Sequence (188 aa):
MAPELLSEEEIEERLEEIEDWEWVDDSIERSIEFESFMDAIDFINRIANHAEEADHHPEIFNVYNTVELSLTTHDSGGLTHKDFDLAAKIDLEVMAPELLSEEEIEERLEEIEDWEWVDDSIERSIEFESFMDAIDFINRIANHAEEADHHPEIFNVYNTVELSLTTHDSGGLTHKDFDLAAKIDLEV

Radius of gyration: 18.21 Å; Cα contacts (8 Å, |Δi|>4): 323; chains: 2; bounding box: 30×52×39 Å

Foldseek 3Di:
DAFEDDDPVRVVVLVVVFPQWDDDPQKIKHKDFDPWQVVQVVLVVVLVVVCVVLVFDWDWDDDIRMIMTIGARVVNPGHHPSRSVSRRVSRVSD/DAFEDDDPVRVVVLVVVFPQWDDDPQKIKHKDFDPWQVVQVVLVVVLVVVCVVLVFDWDWDDDIRMIMTIGARVVNPGHHPSRSVSSRVSRVSD

Organism: Persicimonas caeni (NCBI:txid2292766)

InterPro domains:
  IPR001533 Pterin 4 alpha carbinolamine dehydratase [MF_00434] (3-94)
  IPR001533 Pterin 4 alpha carbinolamine dehydratase [PF01329] (5-91)
  IPR001533 Pterin 4 alpha carbinolamine dehydratase [PTHR12599] (4-91)
  IPR036428 Pterin 4 alpha carbinolamine dehydratase superfamily [G3DSA:3.30.1360.20] (1-93)
  IPR036428 Pterin 4 alpha carbinolamine dehydratase superfamily [SSF55248] (4-91)